Protein AF-A0A961AN88-F1 (afdb_monomer)

Secondary structure (DSSP, 8-state):
-HHHHHHHHHHHHHHHHHHHHHHHHHHHHHHHHHHHHHHHHHHHHHHHHHHHHHHTT----HHHHHHHHHHTTTHHHHS-HHHHHHHHHHHHHHHHHHHHHHHHHHHTT---S-HHHHHHHHHHHHHHHHHHHHHHHHHHTTT--TTSTHHHHHHHHHHHHHHHHHHTT--HHHHHHHHHHHHHHTT--TT-----

Radius of gyration: 27.36 Å; Cα contacts (8 Å, |Δi|>4): 88; chains: 1; bounding box: 52×38×99 Å

Structure (mmCIF, N/CA/C/O backbone):
data_AF-A0A961AN88-F1
#
_entry.id   AF-A0A961AN88-F1
#
loop_
_atom_site.group_PDB
_atom_site.id
_atom_site.type_symbol
_atom_site.label_atom_id
_atom_site.label_alt_id
_atom_site.label_comp_id
_atom_site.label_asym_id
_atom_site.label_entity_id
_atom_site.label_seq_id
_atom_site.pdbx_PDB_ins_code
_atom_site.Cartn_x
_atom_site.Cartn_y
_atom_site.Cartn_z
_atom_site.occupancy
_atom_site.B_iso_or_equiv
_atom_site.auth_seq_id
_atom_site.auth_comp_id
_atom_site.auth_asym_id
_atom_site.auth_atom_id
_atom_site.pdbx_PDB_model_num
ATOM 1 N N . MET A 1 1 ? -21.037 8.719 61.511 1.00 63.59 1 MET A N 1
ATOM 2 C CA . MET A 1 1 ? -21.132 9.507 60.253 1.00 63.59 1 MET A CA 1
ATOM 3 C C . MET A 1 1 ? -20.032 9.146 59.256 1.00 63.59 1 MET A C 1
ATOM 5 O O . MET A 1 1 ? -20.335 9.077 58.074 1.00 63.59 1 MET A O 1
ATOM 9 N N . ILE A 1 2 ? -18.800 8.868 59.701 1.00 78.12 2 ILE A N 1
ATOM 10 C CA . ILE A 1 2 ? -17.670 8.496 58.825 1.00 78.12 2 ILE A CA 1
ATOM 11 C C . ILE A 1 2 ? -17.919 7.169 58.077 1.00 78.12 2 ILE A C 1
ATOM 13 O O . ILE A 1 2 ? -17.645 7.085 56.883 1.00 78.12 2 ILE A O 1
ATOM 17 N N . ASP A 1 3 ? -18.552 6.183 58.718 1.00 84.56 3 ASP A N 1
ATOM 18 C CA . ASP A 1 3 ? -18.808 4.863 58.109 1.00 84.56 3 ASP A CA 1
ATOM 19 C C . ASP A 1 3 ? -19.726 4.918 56.879 1.00 84.56 3 ASP A C 1
ATOM 21 O O . ASP A 1 3 ? -19.602 4.119 55.954 1.00 84.56 3 ASP A O 1
ATOM 25 N N . LEU A 1 4 ? -20.632 5.899 56.836 1.00 83.25 4 LEU A N 1
ATOM 26 C CA . LEU A 1 4 ? -21.599 6.051 55.748 1.00 83.25 4 LEU A CA 1
ATOM 27 C C . LEU A 1 4 ? -20.939 6.623 54.481 1.00 83.25 4 LEU A C 1
ATOM 29 O O . LEU A 1 4 ? -21.275 6.225 53.369 1.00 83.25 4 LEU A O 1
ATOM 33 N N . LEU A 1 5 ? -19.945 7.500 54.655 1.00 82.44 5 LEU A N 1
ATOM 34 C CA . LEU A 1 5 ? -19.105 8.013 53.568 1.00 82.44 5 LEU A CA 1
ATOM 35 C C . LEU A 1 5 ? -18.170 6.922 53.028 1.00 82.44 5 LEU A C 1
ATOM 37 O O . LEU A 1 5 ? -17.965 6.824 51.820 1.00 82.44 5 LEU A O 1
ATOM 41 N N . GLN A 1 6 ? -17.646 6.068 53.910 1.00 87.00 6 GLN A N 1
ATOM 42 C CA . GLN A 1 6 ? -16.778 4.959 53.523 1.00 87.00 6 GLN A CA 1
ATOM 43 C C . GLN A 1 6 ? -17.540 3.865 52.758 1.00 87.00 6 GLN A C 1
ATOM 45 O O . GLN A 1 6 ? -17.030 3.344 51.769 1.00 87.00 6 GLN A O 1
ATOM 50 N N . ALA A 1 7 ? -18.784 3.572 53.147 1.00 87.94 7 ALA A N 1
ATOM 51 C CA . ALA A 1 7 ? -19.642 2.621 52.439 1.00 87.94 7 ALA A CA 1
ATOM 52 C C . ALA A 1 7 ? -20.061 3.102 51.034 1.00 87.94 7 ALA A C 1
ATOM 54 O O . ALA A 1 7 ? -20.279 2.278 50.147 1.00 87.94 7 ALA A O 1
ATOM 55 N N . LEU A 1 8 ? -20.140 4.420 50.801 1.00 92.38 8 LEU A N 1
ATOM 56 C CA . LEU A 1 8 ? -20.441 5.004 49.483 1.00 92.38 8 LEU A CA 1
ATOM 57 C C . LEU A 1 8 ? -19.216 5.034 48.547 1.00 92.38 8 LEU A C 1
ATOM 59 O O . LEU A 1 8 ? -19.357 5.099 47.325 1.00 92.38 8 LEU A O 1
ATOM 63 N N . LEU A 1 9 ? -18.006 4.953 49.101 1.00 93.88 9 LEU A N 1
ATOM 64 C CA . LEU A 1 9 ? -16.766 4.999 48.330 1.00 93.88 9 LEU A CA 1
ATOM 65 C C . LEU A 1 9 ? -16.649 3.807 47.367 1.00 93.88 9 LEU A C 1
ATOM 67 O O . LEU A 1 9 ? -16.290 3.974 46.204 1.00 93.88 9 LEU A O 1
ATOM 71 N N . THR A 1 10 ? -16.980 2.603 47.830 1.00 93.00 10 THR A N 1
ATOM 72 C CA . THR A 1 10 ? -16.884 1.373 47.033 1.00 93.00 10 THR A CA 1
ATOM 73 C C . THR A 1 10 ? -17.789 1.381 45.792 1.00 93.00 10 THR A C 1
ATOM 75 O O . THR A 1 10 ? -17.269 1.144 44.699 1.00 93.00 10 THR A O 1
ATOM 78 N N . PRO A 1 11 ? -19.103 1.682 45.884 1.00 94.19 11 PRO A N 1
ATOM 79 C CA . PRO A 1 11 ? -19.952 1.771 44.700 1.00 94.19 11 PRO A CA 1
ATOM 80 C C . PRO A 1 11 ? -19.552 2.933 43.784 1.00 94.19 11 PRO A C 1
ATOM 82 O O . PRO A 1 11 ? -19.618 2.781 42.566 1.00 94.19 11 PRO A O 1
ATOM 85 N N . LEU A 1 12 ? -19.068 4.057 44.329 1.00 96.00 12 LEU A N 1
ATOM 86 C CA . LEU A 1 12 ? -18.554 5.160 43.513 1.00 96.00 12 LEU A CA 1
ATOM 87 C C . LEU A 1 12 ? -17.344 4.722 42.676 1.00 96.00 12 LEU A C 1
ATOM 89 O O . LEU A 1 12 ? -17.319 4.944 41.465 1.00 96.00 12 LEU A O 1
ATOM 93 N N . ILE A 1 13 ? -16.367 4.058 43.300 1.00 96.00 13 ILE A N 1
ATOM 94 C CA . ILE A 1 13 ? -15.202 3.513 42.596 1.00 96.00 13 ILE A CA 1
ATOM 95 C C . ILE A 1 13 ? -15.652 2.487 41.551 1.00 96.00 13 ILE A C 1
ATOM 97 O O . ILE A 1 13 ? -15.160 2.538 40.430 1.00 96.00 13 ILE A O 1
ATOM 101 N N . ALA A 1 14 ? -16.609 1.608 41.865 1.00 96.00 14 ALA A N 1
ATOM 102 C CA . ALA A 1 14 ? -17.126 0.616 40.917 1.00 96.00 14 ALA A CA 1
ATOM 103 C C . ALA A 1 14 ? -17.769 1.253 39.670 1.00 96.00 14 ALA A C 1
ATOM 105 O O . ALA A 1 14 ? -17.563 0.786 38.547 1.00 96.00 14 ALA A O 1
ATOM 106 N N . VAL A 1 15 ? -18.517 2.347 39.839 1.00 97.50 15 VAL A N 1
ATOM 107 C CA . VAL A 1 15 ? -19.082 3.103 38.711 1.00 97.50 15 VAL A CA 1
ATOM 108 C C . VAL A 1 15 ? -17.967 3.749 37.887 1.00 97.50 15 VAL A C 1
ATOM 110 O O . VAL A 1 15 ? -17.954 3.621 36.662 1.00 97.50 15 VAL A O 1
ATOM 113 N N . LEU A 1 16 ? -16.996 4.393 38.542 1.00 97.12 16 LEU A N 1
ATOM 114 C CA . LEU A 1 16 ? -15.871 5.041 37.862 1.00 97.12 16 LEU A CA 1
ATOM 115 C C . LEU A 1 16 ? -15.009 4.043 37.081 1.00 97.12 16 LEU A C 1
ATOM 117 O O . LEU A 1 16 ? -14.679 4.296 35.923 1.00 97.12 16 LEU A O 1
ATOM 121 N N . THR A 1 17 ? -14.677 2.892 37.666 1.00 97.19 17 THR A N 1
ATOM 122 C CA . THR A 1 17 ? -13.886 1.855 36.987 1.00 97.19 17 THR A CA 1
ATOM 123 C C . THR A 1 17 ? -14.631 1.277 35.790 1.00 97.19 17 THR A C 1
ATOM 125 O O . THR A 1 17 ? -14.023 1.090 34.737 1.00 97.19 17 THR A O 1
ATOM 128 N N . THR A 1 18 ? -15.947 1.076 35.899 1.00 97.12 18 THR A N 1
ATOM 129 C CA . THR A 1 18 ? -16.789 0.624 34.779 1.00 97.12 18 THR A CA 1
ATOM 130 C C . THR A 1 18 ? -16.787 1.639 33.631 1.00 97.12 18 THR A C 1
ATOM 132 O O . THR A 1 18 ? -16.633 1.260 32.467 1.00 97.12 18 THR A O 1
ATOM 135 N N . LEU A 1 19 ? -16.892 2.937 33.939 1.00 96.62 19 LEU A N 1
ATOM 136 C CA . LEU A 1 19 ? -16.832 4.004 32.934 1.00 96.62 19 LEU A CA 1
ATOM 137 C C . LEU A 1 19 ? -15.467 4.068 32.239 1.00 96.62 19 LEU A C 1
ATOM 139 O O . LEU A 1 19 ? -15.409 4.150 31.011 1.00 96.62 19 LEU A O 1
ATOM 143 N N . ILE A 1 20 ? -14.372 3.988 32.998 1.00 95.81 20 ILE A N 1
ATOM 144 C CA . ILE A 1 20 ? -13.011 3.992 32.443 1.00 95.81 20 ILE A CA 1
ATOM 145 C C . ILE A 1 20 ? -12.791 2.763 31.555 1.00 95.81 20 ILE A C 1
ATOM 147 O O . ILE A 1 20 ? -12.271 2.895 30.448 1.00 95.81 20 ILE A O 1
ATOM 151 N N . ALA A 1 21 ? -13.224 1.578 31.992 1.00 95.12 21 ALA A N 1
ATOM 152 C CA . ALA A 1 21 ? -13.111 0.355 31.200 1.00 95.12 21 ALA A CA 1
ATOM 153 C C . ALA A 1 21 ? -13.860 0.472 29.862 1.00 95.12 21 ALA A C 1
ATOM 155 O O . ALA A 1 21 ? -13.328 0.091 28.817 1.00 95.12 21 ALA A O 1
ATOM 156 N N . TYR A 1 22 ? -15.058 1.066 29.868 1.00 96.19 22 TYR A N 1
ATOM 157 C CA . TYR A 1 22 ? -15.816 1.332 28.645 1.00 96.19 22 TYR A CA 1
ATOM 158 C C . TYR A 1 22 ? -15.090 2.309 27.705 1.00 96.19 22 TYR A C 1
ATOM 160 O O . TYR A 1 22 ? -15.009 2.068 26.497 1.00 96.19 22 TYR A O 1
ATOM 168 N N . GLN A 1 23 ? -14.507 3.382 28.247 1.00 92.00 23 GLN A N 1
ATOM 169 C CA . GLN A 1 23 ? -13.710 4.328 27.459 1.00 92.00 23 GLN A CA 1
ATOM 170 C C . GLN A 1 23 ? -12.468 3.662 26.850 1.00 92.00 23 GLN A C 1
ATOM 172 O O . GLN A 1 23 ? -12.208 3.835 25.660 1.00 92.00 23 GLN A O 1
ATOM 177 N N . GLN A 1 24 ? -11.744 2.845 27.623 1.00 93.38 24 GLN A N 1
ATOM 178 C CA . GLN A 1 24 ? -10.581 2.100 27.131 1.00 93.38 24 GLN A CA 1
ATOM 179 C C . GLN A 1 24 ? -10.956 1.106 26.028 1.00 93.38 24 GLN A C 1
ATOM 181 O O . GLN A 1 24 ? -10.225 0.974 25.048 1.00 93.38 24 GLN A O 1
ATOM 186 N N . TYR A 1 25 ? -12.097 0.422 26.158 1.00 93.00 25 TYR A N 1
ATOM 187 C CA . TYR A 1 25 ? -12.589 -0.484 25.122 1.00 93.00 25 TYR A CA 1
ATOM 188 C C . TYR A 1 25 ? -12.836 0.248 23.799 1.00 93.00 25 TYR A C 1
ATOM 190 O O . TYR A 1 25 ? -12.395 -0.214 22.744 1.00 93.00 25 TYR A O 1
ATOM 198 N N . ARG A 1 26 ? -13.499 1.409 23.853 1.00 88.69 26 ARG A N 1
ATOM 199 C CA . ARG A 1 26 ? -13.751 2.230 22.665 1.00 88.69 26 ARG A CA 1
ATOM 200 C C . ARG 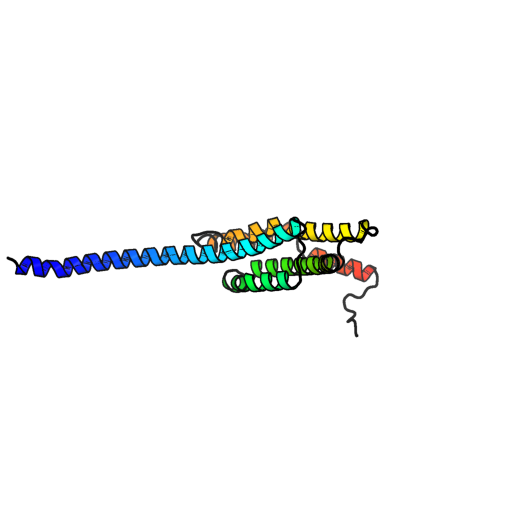A 1 26 ? -12.446 2.729 22.041 1.00 88.69 26 ARG A C 1
ATOM 202 O O . ARG A 1 26 ? -12.261 2.563 20.842 1.00 88.69 26 ARG A O 1
ATOM 209 N N . LEU A 1 27 ? -11.519 3.238 22.852 1.00 87.38 27 LEU A N 1
ATOM 210 C CA . LEU A 1 27 ? -10.234 3.747 22.369 1.00 87.38 27 LEU A CA 1
ATOM 211 C C . LEU A 1 27 ? -9.414 2.665 21.653 1.00 87.38 27 LEU A C 1
ATOM 213 O O . LEU A 1 27 ? -8.951 2.884 20.539 1.00 87.38 27 LEU A O 1
ATOM 217 N N . ARG A 1 28 ? -9.305 1.466 22.240 1.00 87.81 28 ARG A N 1
ATOM 218 C CA . ARG A 1 28 ? -8.577 0.340 21.625 1.00 87.81 28 ARG A CA 1
ATOM 219 C C . ARG A 1 28 ? -9.195 -0.114 20.305 1.00 87.81 28 ARG A C 1
ATOM 221 O O . ARG A 1 28 ? -8.493 -0.616 19.427 1.00 87.81 28 ARG A O 1
ATOM 228 N N . ARG A 1 29 ? -10.517 0.012 20.164 1.00 86.19 29 ARG A N 1
ATOM 229 C CA . ARG A 1 29 ? -11.210 -0.318 18.916 1.00 86.19 29 ARG A CA 1
ATOM 230 C C . ARG A 1 29 ? -10.829 0.658 17.805 1.00 86.19 29 ARG A C 1
ATOM 232 O O . ARG A 1 29 ? -10.541 0.203 16.699 1.00 86.19 29 ARG A O 1
ATOM 239 N N . ASP A 1 30 ? -10.810 1.948 18.114 1.00 83.44 30 ASP A N 1
ATOM 240 C CA . ASP A 1 30 ? -10.470 3.005 17.159 1.00 83.44 30 ASP A CA 1
ATOM 241 C C . ASP A 1 30 ? -8.974 2.946 16.794 1.00 83.44 30 ASP A C 1
ATOM 243 O O . ASP A 1 30 ? -8.610 2.978 15.619 1.00 83.44 30 ASP A O 1
ATOM 247 N N . GLU A 1 31 ? -8.107 2.713 17.783 1.00 88.19 31 GLU A N 1
ATOM 248 C CA . GLU A 1 31 ? -6.663 2.523 17.596 1.00 88.19 31 GLU A CA 1
ATOM 249 C C . GLU A 1 31 ? -6.351 1.338 16.670 1.00 88.19 31 GLU A C 1
ATOM 251 O O . GLU A 1 31 ? -5.532 1.446 15.759 1.00 88.19 31 GLU A O 1
ATOM 256 N N . LYS A 1 32 ? -7.059 0.212 16.826 1.00 87.19 32 LYS A N 1
ATOM 257 C CA . LYS A 1 32 ? -6.889 -0.951 15.945 1.00 87.19 32 LYS A CA 1
ATOM 258 C C . LYS A 1 32 ? -7.214 -0.628 14.483 1.00 87.19 32 LYS A C 1
ATOM 260 O O . LYS A 1 32 ? -6.558 -1.164 13.588 1.00 87.19 32 LYS A O 1
ATOM 265 N N . ALA A 1 33 ? -8.232 0.195 14.233 1.00 85.06 33 ALA A N 1
ATOM 266 C CA . ALA A 1 33 ? -8.593 0.603 12.878 1.00 85.06 33 ALA A CA 1
ATOM 267 C C . ALA A 1 33 ? -7.501 1.491 12.263 1.00 85.06 33 ALA A C 1
ATOM 269 O O . ALA A 1 33 ? -7.071 1.236 11.137 1.00 85.06 33 ALA A O 1
ATOM 270 N N . LEU A 1 34 ? -6.988 2.449 13.039 1.00 87.62 34 LEU A N 1
ATOM 271 C CA . LEU A 1 34 ? -5.911 3.344 12.623 1.00 87.62 34 LEU A CA 1
ATOM 272 C C . LEU A 1 34 ? -4.609 2.585 12.323 1.00 87.62 34 LEU A C 1
ATOM 274 O O . LEU A 1 34 ? -4.032 2.770 11.257 1.00 87.62 34 LEU A O 1
ATOM 278 N N . ILE A 1 35 ? -4.217 1.631 13.174 1.00 90.25 35 ILE A N 1
ATOM 279 C CA . ILE A 1 35 ? -3.033 0.785 12.939 1.00 90.25 35 ILE A CA 1
ATOM 280 C C . ILE A 1 35 ? -3.160 -0.002 11.626 1.00 90.25 35 ILE A C 1
ATOM 282 O O . ILE A 1 35 ? -2.198 -0.127 10.868 1.00 90.25 35 ILE A O 1
ATOM 286 N N . MET A 1 36 ? -4.340 -0.555 11.333 1.00 88.75 36 MET A N 1
ATOM 287 C CA . MET A 1 36 ? -4.561 -1.279 10.076 1.00 88.75 36 MET A CA 1
ATOM 288 C C . MET A 1 36 ? -4.509 -0.350 8.862 1.00 88.75 36 MET A C 1
ATOM 290 O O . MET A 1 36 ? -3.986 -0.745 7.819 1.00 88.75 36 MET A O 1
ATOM 294 N N . TYR A 1 37 ? -5.035 0.868 8.993 1.00 90.25 37 TYR A N 1
ATOM 295 C CA . TYR A 1 37 ? -4.943 1.893 7.960 1.00 90.25 37 TYR A CA 1
ATOM 296 C C . TYR A 1 37 ? -3.485 2.283 7.689 1.00 90.25 37 TYR A C 1
ATOM 298 O O . TYR A 1 37 ? -3.059 2.218 6.538 1.00 90.25 37 TYR A O 1
ATOM 306 N N . ASP A 1 38 ? -2.699 2.570 8.726 1.00 91.62 38 ASP A N 1
ATOM 307 C CA . ASP A 1 38 ? -1.286 2.944 8.590 1.00 91.62 38 ASP A CA 1
ATOM 308 C C . ASP A 1 38 ? -0.470 1.847 7.902 1.00 91.62 38 ASP A C 1
ATOM 310 O O . ASP A 1 38 ? 0.326 2.119 7.001 1.00 91.62 38 ASP A O 1
ATOM 314 N N . ARG A 1 39 ? -0.711 0.580 8.261 1.00 92.69 39 ARG A N 1
ATOM 315 C CA . ARG A 1 39 ? -0.059 -0.563 7.606 1.00 92.69 39 ARG A CA 1
ATOM 316 C C . ARG A 1 39 ? -0.413 -0.663 6.122 1.00 92.69 39 ARG A C 1
ATOM 318 O O . ARG A 1 39 ? 0.470 -0.901 5.303 1.00 92.69 39 ARG A O 1
ATOM 325 N N . ARG A 1 40 ? -1.679 -0.448 5.752 1.00 93.06 40 ARG A N 1
ATOM 326 C CA . ARG A 1 40 ? -2.111 -0.447 4.342 1.00 93.06 40 ARG A CA 1
ATOM 327 C C . ARG A 1 40 ? -1.542 0.737 3.567 1.00 93.06 40 ARG A C 1
ATOM 329 O O . ARG A 1 40 ? -1.108 0.568 2.431 1.00 93.06 40 ARG A O 1
ATOM 336 N N . LEU A 1 41 ? -1.513 1.914 4.186 1.00 93.00 41 LEU A N 1
ATOM 337 C CA . LEU A 1 41 ? -0.947 3.120 3.594 1.00 93.00 41 LEU A CA 1
ATOM 338 C C . LEU A 1 41 ? 0.560 2.966 3.354 1.00 93.00 41 LEU A C 1
ATOM 340 O O . LEU A 1 41 ? 1.061 3.389 2.316 1.00 93.00 41 LEU A O 1
ATOM 344 N N . LYS A 1 42 ? 1.278 2.301 4.266 1.00 94.75 42 LYS A N 1
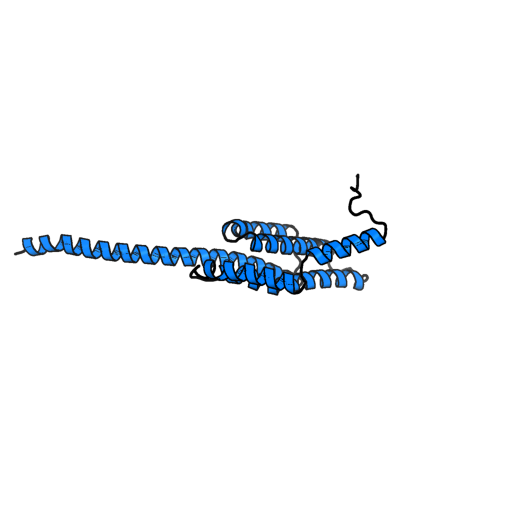ATOM 345 C CA . LYS A 1 42 ? 2.701 1.981 4.097 1.00 94.75 42 LYS A CA 1
ATOM 346 C C . LYS A 1 42 ? 2.955 1.151 2.836 1.00 94.75 42 LYS A C 1
ATOM 348 O O . LYS A 1 42 ? 3.839 1.508 2.062 1.00 94.75 42 LYS A O 1
ATOM 353 N N . VAL A 1 43 ? 2.165 0.099 2.609 1.00 94.62 43 VAL A N 1
ATOM 354 C CA . VAL A 1 43 ? 2.267 -0.736 1.398 1.00 94.62 43 VAL A CA 1
ATOM 355 C C . VAL A 1 43 ? 1.965 0.082 0.143 1.00 94.62 43 VAL A C 1
ATOM 357 O O . VAL A 1 43 ? 2.733 0.046 -0.812 1.00 94.62 43 VAL A O 1
ATOM 360 N N . TYR A 1 44 ? 0.890 0.876 0.156 1.00 94.38 44 TYR A N 1
ATOM 361 C CA . TYR A 1 44 ? 0.558 1.766 -0.960 1.00 94.38 44 TYR A CA 1
ATOM 362 C C . TYR A 1 44 ? 1.717 2.715 -1.302 1.00 94.38 44 TYR A C 1
ATOM 364 O O . TYR A 1 44 ? 2.136 2.803 -2.455 1.00 94.38 44 TYR A O 1
ATOM 372 N N . ASN A 1 45 ? 2.296 3.366 -0.291 1.00 94.56 45 ASN A N 1
ATOM 373 C CA . ASN A 1 45 ? 3.423 4.275 -0.476 1.00 94.56 45 ASN A CA 1
ATOM 374 C C . ASN A 1 45 ? 4.655 3.559 -1.041 1.00 94.56 45 ASN A C 1
ATOM 376 O O . ASN A 1 45 ? 5.361 4.135 -1.863 1.00 94.56 45 ASN A O 1
ATOM 380 N N . GLN A 1 46 ? 4.918 2.312 -0.640 1.00 94.81 46 GLN A N 1
ATOM 381 C CA . GLN A 1 46 ? 6.016 1.519 -1.199 1.00 94.81 46 GLN A CA 1
ATOM 382 C C . GLN A 1 46 ? 5.801 1.212 -2.683 1.00 94.81 46 GLN A C 1
ATOM 384 O O . GLN A 1 46 ? 6.739 1.364 -3.468 1.00 94.81 46 GLN A O 1
ATOM 389 N N . VAL A 1 47 ? 4.582 0.845 -3.087 1.00 94.50 47 VAL A N 1
ATOM 390 C CA . VAL A 1 47 ? 4.246 0.610 -4.502 1.00 94.50 47 VAL A CA 1
ATOM 391 C C . VAL A 1 47 ? 4.450 1.890 -5.313 1.00 94.50 47 VAL A C 1
ATOM 393 O O . VAL A 1 47 ? 5.214 1.903 -6.276 1.00 94.50 47 VAL A O 1
ATOM 396 N N . VAL A 1 48 ? 3.860 2.999 -4.864 1.00 93.12 48 VAL A N 1
ATOM 397 C CA . VAL A 1 48 ? 3.969 4.305 -5.532 1.00 93.12 48 VAL A CA 1
ATOM 398 C C . VAL A 1 48 ? 5.416 4.816 -5.565 1.00 93.12 48 VAL A C 1
ATOM 400 O O . VAL A 1 48 ? 5.837 5.429 -6.545 1.00 93.12 48 VAL A O 1
ATOM 403 N N . SER A 1 49 ? 6.220 4.527 -4.537 1.00 93.94 49 SER A N 1
ATOM 404 C CA . SER A 1 49 ? 7.624 4.949 -4.499 1.00 93.94 49 SER A CA 1
ATOM 405 C C . SER A 1 49 ? 8.455 4.349 -5.632 1.00 93.94 49 SER A C 1
ATOM 407 O O . SER A 1 49 ? 9.301 5.046 -6.189 1.00 93.94 49 SER A O 1
ATOM 409 N N . VAL A 1 50 ? 8.198 3.095 -6.018 1.00 92.81 50 VAL A N 1
ATOM 410 C CA . VAL A 1 50 ? 8.903 2.459 -7.138 1.00 92.81 50 VAL A CA 1
ATOM 411 C C . VAL A 1 50 ? 8.480 3.060 -8.467 1.00 92.81 50 VAL A C 1
ATOM 413 O O . VAL A 1 50 ? 9.353 3.380 -9.270 1.00 92.81 50 VAL A O 1
ATOM 416 N N . LEU A 1 51 ? 7.185 3.326 -8.660 1.00 91.00 51 LEU A N 1
ATOM 417 C CA . LEU A 1 51 ? 6.704 4.045 -9.843 1.00 91.00 51 LEU A CA 1
ATOM 418 C C . LEU A 1 51 ? 7.416 5.395 -9.999 1.00 91.00 51 LEU A C 1
ATOM 420 O O . LEU A 1 51 ? 7.887 5.732 -11.083 1.00 91.00 51 LEU A O 1
ATOM 424 N N . HIS A 1 52 ? 7.559 6.156 -8.910 1.00 90.81 52 HIS A N 1
ATOM 425 C CA . HIS A 1 52 ? 8.285 7.425 -8.951 1.00 90.81 52 HIS A CA 1
ATOM 426 C C . HIS A 1 52 ? 9.771 7.262 -9.282 1.00 90.81 52 HIS A C 1
ATOM 428 O O . HIS A 1 52 ? 10.304 8.083 -10.025 1.00 90.81 52 HIS A O 1
ATOM 434 N N . LYS A 1 53 ? 10.441 6.223 -8.764 1.00 90.44 53 LYS A N 1
ATOM 435 C CA . LYS A 1 53 ? 11.853 5.950 -9.084 1.00 90.44 53 LYS A CA 1
ATOM 436 C C . LYS A 1 53 ? 12.048 5.630 -10.565 1.00 90.44 53 LYS A C 1
ATOM 438 O O . LYS A 1 53 ? 12.943 6.203 -11.182 1.00 90.44 53 LYS A O 1
ATOM 443 N N . VAL A 1 54 ? 11.196 4.773 -11.133 1.00 89.06 54 VAL A N 1
ATOM 444 C CA . VAL A 1 54 ? 11.241 4.426 -12.564 1.00 89.06 54 VAL A CA 1
ATOM 445 C C . VAL A 1 54 ? 10.945 5.651 -13.422 1.00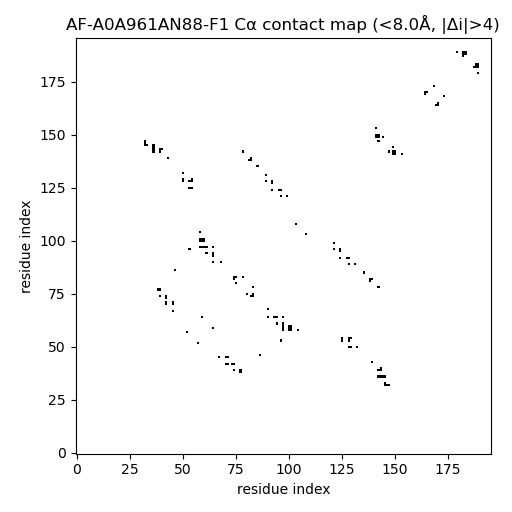 89.06 54 VAL A C 1
ATOM 447 O O . VAL A 1 54 ? 11.712 5.967 -14.326 1.00 89.06 54 VAL A O 1
ATOM 450 N N . ARG A 1 55 ? 9.906 6.423 -13.082 1.00 86.62 55 ARG A N 1
ATOM 451 C CA . ARG A 1 55 ? 9.556 7.655 -13.804 1.00 86.62 55 ARG A CA 1
ATOM 452 C C . ARG A 1 55 ? 10.666 8.705 -13.766 1.00 86.62 55 ARG A C 1
ATOM 454 O O . ARG A 1 55 ? 10.897 9.405 -14.744 1.00 86.62 55 ARG A O 1
ATOM 461 N N . ALA A 1 56 ? 11.377 8.805 -12.646 1.00 87.62 56 ALA A N 1
ATOM 462 C CA . ALA A 1 56 ? 12.549 9.664 -12.514 1.00 87.62 56 ALA A CA 1
ATOM 463 C C . ALA A 1 56 ? 13.800 9.096 -13.215 1.00 87.62 56 ALA A C 1
ATOM 465 O O . ALA A 1 56 ? 14.877 9.674 -13.078 1.00 87.62 56 ALA A O 1
ATOM 466 N N . SER A 1 57 ? 13.674 7.973 -13.935 1.00 84.06 57 SER A N 1
ATOM 467 C CA . SER A 1 57 ? 14.767 7.254 -14.596 1.00 84.06 57 SER A CA 1
ATOM 468 C C . SER A 1 57 ? 15.927 6.942 -13.647 1.00 84.06 57 SER A C 1
ATOM 470 O O . SER A 1 57 ? 17.096 6.982 -14.030 1.00 84.06 57 SER A O 1
ATOM 472 N N . GLN A 1 58 ? 15.620 6.663 -12.375 1.00 84.06 58 GLN A N 1
ATOM 473 C CA . GLN A 1 58 ? 16.650 6.356 -11.392 1.00 84.06 58 GLN A CA 1
ATOM 474 C C . GLN A 1 58 ? 17.210 4.949 -11.633 1.00 84.06 58 GLN A C 1
ATOM 476 O O . GLN A 1 58 ? 16.436 4.001 -11.814 1.00 84.06 58 GLN A O 1
ATOM 481 N N . PRO A 1 59 ? 18.544 4.783 -11.598 1.00 80.81 59 PRO A N 1
ATOM 482 C CA . PRO A 1 59 ? 19.150 3.469 -11.727 1.00 80.81 59 PRO A CA 1
ATOM 483 C C . PRO A 1 59 ? 18.768 2.620 -10.514 1.00 80.81 59 PRO A C 1
ATOM 485 O O . PRO A 1 59 ? 19.030 3.002 -9.372 1.00 80.81 59 PRO A O 1
ATOM 488 N N . MET A 1 60 ? 18.182 1.453 -10.766 1.00 86.88 60 MET A N 1
ATOM 489 C CA . MET A 1 60 ? 17.887 0.449 -9.746 1.00 86.88 60 MET A CA 1
ATOM 490 C C . MET A 1 60 ? 18.663 -0.822 -10.055 1.00 86.88 60 MET A C 1
ATOM 492 O O . MET A 1 60 ? 18.862 -1.172 -11.215 1.00 86.88 60 MET A O 1
ATOM 496 N N . CYS A 1 61 ? 19.136 -1.499 -9.015 1.00 89.38 61 CYS A N 1
ATOM 497 C CA . CYS A 1 61 ? 19.775 -2.802 -9.153 1.00 89.38 61 CYS A CA 1
ATOM 498 C C . CYS A 1 61 ? 18.832 -3.928 -8.724 1.00 89.38 61 CYS A C 1
ATOM 500 O O . CYS A 1 61 ? 17.792 -3.692 -8.108 1.00 89.38 61 CYS A O 1
ATOM 502 N N . MET A 1 62 ? 19.224 -5.171 -9.010 1.00 90.44 62 MET A N 1
ATOM 503 C CA . MET A 1 62 ? 18.446 -6.352 -8.626 1.00 90.44 62 MET A CA 1
ATOM 504 C C . MET A 1 62 ? 18.166 -6.405 -7.117 1.00 90.44 62 MET A C 1
ATOM 506 O O . MET A 1 62 ? 17.077 -6.798 -6.702 1.00 90.44 62 MET A O 1
ATOM 510 N N . GLN A 1 63 ? 19.114 -5.945 -6.294 1.00 91.31 63 GLN A N 1
ATOM 511 C CA . GLN A 1 63 ? 18.927 -5.877 -4.846 1.00 91.31 63 GLN A CA 1
ATOM 512 C C . GLN A 1 63 ? 17.785 -4.927 -4.459 1.00 91.31 63 GLN A C 1
ATOM 514 O O . GLN A 1 63 ? 16.972 -5.285 -3.615 1.00 91.31 63 GLN A O 1
ATOM 519 N N . ASP A 1 64 ? 17.656 -3.771 -5.122 1.00 91.44 64 ASP A N 1
ATOM 520 C CA . ASP A 1 64 ? 16.574 -2.816 -4.847 1.00 91.44 64 ASP A CA 1
ATOM 521 C C . ASP A 1 64 ? 15.194 -3.425 -5.155 1.00 91.44 64 ASP A C 1
ATOM 523 O O . ASP A 1 64 ? 14.232 -3.206 -4.416 1.00 91.44 64 ASP A O 1
ATOM 527 N N . ALA A 1 65 ? 15.094 -4.218 -6.229 1.00 92.31 65 ALA A N 1
ATOM 528 C CA . ALA A 1 65 ? 13.863 -4.915 -6.600 1.00 92.31 65 ALA A CA 1
ATOM 529 C C . ALA A 1 65 ? 13.501 -6.031 -5.601 1.00 92.31 65 ALA A C 1
ATOM 531 O O . ALA A 1 65 ? 12.328 -6.201 -5.249 1.00 92.31 65 ALA A O 1
ATOM 532 N N . LEU A 1 66 ? 14.495 -6.773 -5.104 1.00 93.44 66 LEU A N 1
ATOM 533 C CA . LEU A 1 66 ? 14.299 -7.784 -4.060 1.00 93.44 66 LEU A CA 1
ATOM 534 C C . LEU A 1 66 ? 13.883 -7.149 -2.728 1.00 93.44 66 LEU A C 1
ATOM 536 O O . LEU A 1 66 ? 12.920 -7.604 -2.110 1.00 93.44 66 LEU A O 1
ATOM 540 N N . ASP A 1 67 ? 14.549 -6.068 -2.322 1.00 93.94 67 ASP A N 1
ATOM 541 C CA . ASP A 1 67 ? 14.238 -5.335 -1.094 1.00 93.94 67 ASP A CA 1
ATOM 542 C C . ASP A 1 67 ? 12.823 -4.745 -1.149 1.00 93.94 67 ASP A C 1
ATOM 544 O O . ASP A 1 67 ? 12.065 -4.827 -0.177 1.00 93.94 67 ASP A O 1
ATOM 548 N N . TRP A 1 68 ? 12.419 -4.212 -2.308 1.00 94.44 68 TRP A N 1
ATOM 549 C CA . TRP A 1 68 ? 11.051 -3.751 -2.529 1.00 94.44 68 TRP A CA 1
ATOM 550 C C . TRP A 1 68 ? 10.036 -4.887 -2.385 1.00 94.44 68 TRP A C 1
ATOM 552 O O . TRP A 1 68 ? 9.063 -4.746 -1.642 1.00 94.44 68 TRP A O 1
ATOM 562 N N . THR A 1 69 ? 10.294 -6.040 -3.001 1.00 92.88 69 THR A N 1
ATOM 563 C CA . THR A 1 69 ? 9.408 -7.212 -2.906 1.00 92.88 69 THR A CA 1
ATOM 564 C C . THR A 1 69 ? 9.292 -7.711 -1.466 1.00 92.88 69 THR A C 1
ATOM 566 O O . THR A 1 69 ? 8.191 -7.982 -0.986 1.00 92.88 69 THR A O 1
ATOM 569 N N . HIS A 1 70 ? 10.405 -7.750 -0.724 1.00 93.00 70 HIS A N 1
ATOM 570 C CA . HIS A 1 70 ? 10.383 -8.083 0.699 1.00 93.00 70 HIS A CA 1
ATOM 571 C C . HIS A 1 70 ? 9.521 -7.083 1.480 1.00 93.00 70 HIS A C 1
ATOM 573 O O . HIS A 1 70 ? 8.713 -7.479 2.329 1.00 93.00 70 HIS A O 1
ATOM 579 N N . SER A 1 71 ? 9.649 -5.790 1.183 1.00 91.69 71 SER A N 1
ATOM 580 C CA . SER A 1 71 ? 8.881 -4.742 1.854 1.00 91.69 71 SER A CA 1
ATOM 581 C C . SER A 1 71 ? 7.361 -4.889 1.662 1.00 91.69 71 SER A C 1
ATOM 583 O O . SER A 1 71 ? 6.598 -4.492 2.542 1.00 91.69 71 SER A O 1
ATOM 585 N N . LEU A 1 72 ? 6.942 -5.554 0.577 1.00 93.62 72 LEU A N 1
ATOM 586 C CA . LEU A 1 72 ? 5.550 -5.831 0.220 1.00 93.62 72 LEU A CA 1
ATOM 587 C C . LEU A 1 72 ? 5.021 -7.185 0.707 1.00 93.62 72 LEU A C 1
ATOM 589 O O . LEU A 1 72 ? 3.854 -7.490 0.482 1.00 93.62 72 LEU A O 1
ATOM 593 N N . THR A 1 73 ? 5.809 -7.985 1.424 1.00 91.12 73 THR A N 1
ATOM 594 C CA . THR A 1 73 ? 5.341 -9.275 1.981 1.00 91.12 73 THR A CA 1
ATOM 595 C C . THR A 1 73 ? 4.131 -9.127 2.909 1.00 91.12 73 THR A C 1
ATOM 597 O O . THR A 1 73 ? 3.279 -10.010 2.981 1.00 91.12 73 THR A O 1
ATOM 600 N N . GLU A 1 74 ? 3.993 -7.983 3.588 1.00 89.75 74 GLU A N 1
ATOM 601 C CA . GLU A 1 74 ? 2.803 -7.677 4.390 1.00 89.75 74 GLU A CA 1
ATOM 602 C C . GLU A 1 74 ? 1.534 -7.487 3.542 1.00 89.75 74 GLU A C 1
ATOM 604 O O . GLU A 1 74 ? 0.423 -7.646 4.060 1.00 89.75 74 GLU A O 1
ATOM 609 N N . ALA A 1 75 ? 1.667 -7.179 2.247 1.00 91.06 75 ALA A N 1
ATOM 610 C CA . ALA A 1 75 ? 0.536 -6.948 1.358 1.00 91.06 75 ALA A CA 1
ATOM 611 C C . ALA A 1 75 ? -0.354 -8.194 1.227 1.00 91.06 75 ALA A C 1
ATOM 613 O O . ALA A 1 75 ? -1.579 -8.077 1.202 1.00 91.06 75 ALA A O 1
ATOM 614 N N . ASP A 1 76 ? 0.250 -9.384 1.262 1.00 89.44 76 ASP A N 1
ATOM 615 C CA . ASP A 1 76 ? -0.451 -10.667 1.184 1.00 89.44 76 ASP A CA 1
ATOM 616 C C . ASP A 1 76 ? -1.451 -10.898 2.318 1.00 89.44 76 ASP A C 1
ATOM 618 O O . ASP A 1 76 ? -2.432 -11.621 2.148 1.00 89.44 76 ASP A O 1
ATOM 622 N N . PHE A 1 77 ? -1.208 -10.283 3.475 1.00 89.56 77 PHE A N 1
ATOM 623 C CA . PHE A 1 77 ? -2.074 -10.394 4.646 1.00 89.56 77 PHE A CA 1
ATOM 624 C C . PHE A 1 77 ? -3.073 -9.241 4.745 1.00 89.56 77 PHE A C 1
ATOM 626 O O . PHE A 1 77 ? -4.151 -9.395 5.324 1.00 89.56 77 PHE A O 1
ATOM 633 N N . LEU A 1 78 ? -2.702 -8.065 4.236 1.00 88.94 78 LEU A N 1
ATOM 634 C CA . LEU A 1 78 ? -3.481 -6.835 4.382 1.00 88.94 78 LEU A CA 1
ATOM 635 C C . LEU A 1 78 ? -4.526 -6.649 3.276 1.00 88.94 78 LEU A C 1
ATOM 637 O O . LEU A 1 78 ? -5.531 -5.965 3.514 1.00 88.94 78 LEU A O 1
ATOM 641 N N . PHE A 1 79 ? -4.302 -7.251 2.106 1.00 90.44 79 PHE A N 1
ATOM 642 C CA . PHE A 1 79 ? -5.100 -7.048 0.900 1.00 90.44 79 PHE A CA 1
ATOM 643 C C . PHE A 1 79 ? -5.611 -8.362 0.289 1.00 90.44 79 PHE A C 1
ATOM 645 O O . PHE A 1 79 ? -5.251 -9.459 0.706 1.00 90.44 79 PHE A O 1
ATOM 652 N N . GLY A 1 80 ? -6.525 -8.241 -0.679 1.00 88.50 80 GLY A N 1
ATOM 653 C CA . GLY A 1 80 ? -7.033 -9.371 -1.459 1.00 88.50 80 GLY A CA 1
ATOM 654 C C . GLY A 1 80 ? -6.147 -9.726 -2.658 1.00 88.50 80 GLY A C 1
ATOM 655 O O . GLY A 1 80 ? -5.173 -9.039 -2.955 1.00 88.50 80 GLY A O 1
ATOM 656 N N . THR A 1 81 ? -6.543 -10.770 -3.394 1.00 89.19 81 THR A N 1
ATOM 657 C CA . THR A 1 81 ? -5.830 -11.267 -4.588 1.00 89.19 81 THR A CA 1
ATOM 658 C C . THR A 1 81 ? -5.624 -10.199 -5.661 1.00 89.19 81 THR A C 1
ATOM 660 O O . THR A 1 81 ? -4.577 -10.183 -6.287 1.00 89.19 81 THR A O 1
ATOM 663 N N . GLU A 1 82 ? -6.563 -9.261 -5.800 1.00 89.19 82 GLU A N 1
ATOM 664 C CA . GLU A 1 82 ? -6.501 -8.157 -6.774 1.00 89.19 82 GLU A CA 1
ATOM 665 C C . GLU A 1 82 ? -5.245 -7.283 -6.592 1.00 89.19 82 GLU A C 1
ATOM 667 O O . GLU A 1 82 ? -4.614 -6.881 -7.562 1.00 89.19 82 GLU A O 1
ATOM 672 N N . VAL A 1 83 ? -4.849 -7.008 -5.343 1.00 90.88 83 VAL A N 1
ATOM 673 C CA . VAL A 1 83 ? -3.636 -6.221 -5.053 1.00 90.88 83 VAL A CA 1
ATOM 674 C C . VAL A 1 83 ? -2.381 -7.050 -5.310 1.00 90.88 83 VAL A C 1
ATOM 676 O O . VAL A 1 83 ? -1.384 -6.518 -5.783 1.00 90.88 83 VAL A O 1
ATOM 679 N N . ARG A 1 84 ? -2.423 -8.354 -5.017 1.00 90.44 84 ARG A N 1
ATOM 680 C CA . ARG A 1 84 ? -1.298 -9.262 -5.269 1.00 90.44 84 ARG A CA 1
ATOM 681 C C . ARG A 1 84 ? -1.006 -9.392 -6.762 1.00 90.44 84 ARG A C 1
ATOM 683 O O . ARG A 1 84 ? 0.157 -9.345 -7.143 1.00 90.44 84 ARG A O 1
ATOM 690 N N . GLU A 1 85 ? -2.046 -9.560 -7.574 1.00 90.69 85 GLU A N 1
ATOM 691 C CA . GLU A 1 85 ? -1.943 -9.633 -9.037 1.00 90.69 85 GLU A CA 1
ATOM 692 C C . GLU A 1 85 ? -1.280 -8.360 -9.579 1.00 90.69 85 GLU A C 1
ATOM 694 O O . GLU A 1 85 ? -0.234 -8.443 -10.217 1.00 90.69 85 GLU A O 1
ATOM 699 N N . LEU A 1 86 ? -1.774 -7.188 -9.167 1.00 91.56 86 LEU A N 1
ATOM 700 C CA . LEU A 1 86 ? -1.189 -5.898 -9.537 1.00 91.56 86 LEU A CA 1
ATOM 701 C C . LEU A 1 86 ? 0.279 -5.748 -9.092 1.00 91.56 86 LEU A C 1
ATOM 703 O O . LEU A 1 86 ? 1.115 -5.281 -9.857 1.00 91.56 86 LEU A O 1
ATOM 707 N N . ILE A 1 87 ? 0.622 -6.141 -7.859 1.00 93.19 87 ILE A N 1
ATOM 708 C CA . ILE A 1 87 ? 2.014 -6.099 -7.376 1.00 93.19 87 ILE A CA 1
ATOM 709 C C . ILE A 1 87 ? 2.910 -7.015 -8.219 1.00 93.19 87 ILE A C 1
ATOM 711 O O . ILE A 1 87 ? 4.042 -6.642 -8.520 1.00 93.19 87 ILE A O 1
ATOM 715 N N . SER A 1 88 ? 2.417 -8.193 -8.605 1.00 92.69 88 SER A N 1
ATOM 716 C CA . SER A 1 88 ? 3.159 -9.137 -9.444 1.00 92.69 88 SER A CA 1
ATOM 717 C C . SER A 1 88 ? 3.406 -8.588 -10.850 1.00 92.69 88 SER A C 1
ATOM 719 O O . SER A 1 88 ? 4.491 -8.795 -11.389 1.00 92.69 88 SER A O 1
ATOM 721 N N . GLU A 1 89 ? 2.431 -7.892 -11.434 1.00 92.88 89 GLU A N 1
ATOM 722 C CA . GLU A 1 89 ? 2.579 -7.220 -12.732 1.00 92.88 89 GLU A CA 1
ATOM 723 C C . GLU A 1 89 ? 3.638 -6.116 -12.658 1.00 92.88 89 GLU A C 1
ATOM 725 O O . GLU A 1 89 ? 4.597 -6.125 -13.428 1.00 92.88 89 GLU A O 1
ATOM 730 N N . ILE A 1 90 ? 3.539 -5.242 -11.649 1.00 92.81 90 ILE A N 1
ATOM 731 C CA . ILE A 1 90 ? 4.519 -4.173 -11.405 1.00 92.81 90 ILE A CA 1
ATOM 732 C C . ILE A 1 90 ? 5.920 -4.757 -11.186 1.00 92.81 90 ILE A C 1
ATOM 734 O O . ILE A 1 90 ? 6.907 -4.200 -11.664 1.00 92.81 90 ILE A O 1
ATOM 738 N N . TYR A 1 91 ? 6.028 -5.883 -10.475 1.00 93.88 91 TYR A N 1
ATOM 739 C CA . TYR A 1 91 ? 7.304 -6.562 -10.266 1.00 93.88 91 TYR A CA 1
ATOM 740 C C . TYR A 1 91 ? 7.913 -7.075 -11.577 1.00 93.88 91 TYR A C 1
ATOM 742 O O . TYR A 1 91 ? 9.120 -6.946 -11.775 1.00 93.88 91 TYR A O 1
ATOM 750 N N . GLY A 1 92 ? 7.092 -7.610 -12.486 1.00 92.62 92 GLY A N 1
ATOM 751 C CA . GLY A 1 92 ? 7.529 -8.029 -13.819 1.00 92.62 92 GLY A CA 1
ATOM 752 C C . GLY A 1 92 ? 8.153 -6.875 -14.605 1.00 92.62 92 GLY A C 1
ATOM 753 O O . GLY A 1 92 ? 9.306 -6.976 -15.027 1.00 92.62 92 GLY A O 1
ATOM 754 N N . SER A 1 93 ? 7.443 -5.747 -14.702 1.00 91.69 93 SER A N 1
ATOM 755 C CA . SER A 1 93 ? 7.951 -4.537 -15.366 1.00 91.69 93 SER A CA 1
ATOM 756 C C . SER A 1 93 ? 9.185 -3.962 -14.660 1.00 91.69 93 SER A C 1
ATOM 758 O O . SER A 1 93 ? 10.106 -3.460 -15.303 1.00 91.69 93 SER A O 1
ATOM 760 N N . LEU A 1 94 ? 9.262 -4.073 -13.329 1.00 92.88 94 LEU A N 1
ATOM 761 C CA . LEU A 1 94 ? 10.422 -3.627 -12.553 1.00 92.88 94 LEU A CA 1
ATOM 762 C C . LEU A 1 94 ? 11.673 -4.448 -12.867 1.00 92.88 94 LEU A C 1
ATOM 764 O O . LEU A 1 94 ? 12.757 -3.882 -13.005 1.00 92.88 94 LEU A O 1
ATOM 768 N N . LEU A 1 95 ? 11.541 -5.768 -12.982 1.00 93.00 95 LEU A N 1
ATOM 769 C CA . LEU A 1 95 ? 12.653 -6.635 -13.365 1.00 93.00 95 LEU A CA 1
ATOM 770 C C . LEU A 1 95 ? 13.146 -6.327 -14.779 1.00 93.00 95 LEU A C 1
ATOM 772 O O . LEU A 1 95 ? 14.354 -6.331 -15.017 1.00 93.00 95 LEU A O 1
ATOM 776 N N . GLU A 1 96 ? 12.233 -6.022 -15.699 1.00 91.12 96 GLU A N 1
ATOM 777 C CA . GLU A 1 96 ? 12.593 -5.589 -17.047 1.00 91.12 96 GLU A CA 1
ATOM 778 C C . GLU A 1 96 ? 13.359 -4.260 -17.029 1.00 91.12 96 GLU A C 1
ATOM 780 O O . GLU A 1 96 ? 14.443 -4.170 -17.610 1.00 91.12 96 GLU A O 1
ATOM 785 N N . TRP A 1 97 ? 12.884 -3.273 -16.263 1.00 89.88 97 TRP A N 1
ATOM 786 C CA . TRP A 1 97 ? 13.596 -2.010 -16.050 1.00 89.88 97 TRP A CA 1
ATOM 787 C C . TRP A 1 97 ? 15.008 -2.220 -15.488 1.00 89.88 97 TRP A C 1
ATOM 789 O O . TRP A 1 97 ? 15.982 -1.664 -16.003 1.00 89.88 97 TRP A O 1
ATOM 799 N N . VAL A 1 98 ? 15.147 -3.044 -14.446 1.00 91.00 98 VAL A N 1
ATOM 800 C CA . VAL A 1 98 ? 16.453 -3.359 -13.848 1.00 91.00 98 VAL A CA 1
ATOM 801 C C . VAL A 1 98 ? 17.361 -4.023 -14.878 1.00 91.00 98 VAL A C 1
ATOM 803 O O . VAL A 1 98 ? 18.503 -3.606 -15.034 1.00 91.00 98 VAL A O 1
ATOM 806 N N . ARG A 1 99 ? 16.860 -4.994 -15.646 1.00 89.25 99 ARG A N 1
ATOM 807 C CA . ARG A 1 99 ? 17.645 -5.674 -16.684 1.00 89.25 99 ARG A CA 1
ATOM 808 C C . ARG A 1 99 ? 18.139 -4.714 -17.770 1.00 89.25 99 ARG A C 1
ATOM 810 O O . ARG A 1 99 ? 19.256 -4.876 -18.258 1.00 89.25 99 ARG A O 1
ATOM 817 N N . LEU A 1 100 ? 17.325 -3.730 -18.150 1.00 86.44 100 LEU A N 1
ATOM 818 C CA . LEU A 1 100 ? 17.688 -2.722 -19.150 1.00 86.44 100 LEU A CA 1
ATOM 819 C C . LEU A 1 100 ? 18.684 -1.684 -18.616 1.00 86.44 100 LEU A C 1
ATOM 821 O O . LEU A 1 100 ? 19.489 -1.166 -19.390 1.00 86.44 100 LEU A O 1
ATOM 825 N N . THR A 1 101 ? 18.651 -1.387 -17.313 1.00 83.62 101 THR A N 1
ATOM 826 C CA . THR A 1 101 ? 19.451 -0.314 -16.691 1.00 83.62 101 THR A CA 1
ATOM 827 C C . THR A 1 101 ? 20.713 -0.801 -15.970 1.00 83.62 101 THR A C 1
ATOM 829 O O . THR A 1 101 ? 21.683 -0.049 -15.853 1.00 83.62 101 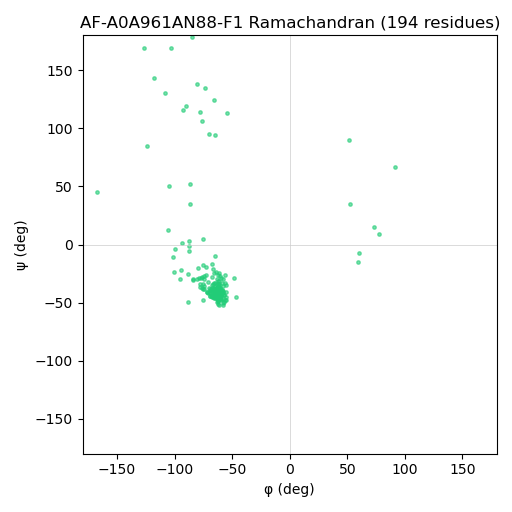THR A O 1
ATOM 832 N N . GLU A 1 102 ? 20.770 -2.061 -15.539 1.00 78.06 102 GLU A N 1
ATOM 833 C CA . GLU A 1 102 ? 21.921 -2.658 -14.847 1.00 78.06 102 GLU A CA 1
ATOM 834 C C . GLU A 1 102 ? 23.235 -2.584 -15.658 1.00 78.06 102 GLU A C 1
ATOM 836 O O . GLU A 1 102 ? 24.251 -2.156 -15.094 1.00 78.06 102 GLU A O 1
ATOM 841 N N . PRO A 1 103 ? 23.257 -2.865 -16.980 1.00 74.06 103 PRO A N 1
ATOM 842 C CA . PRO A 1 103 ? 24.472 -2.742 -17.791 1.00 74.06 103 PRO A CA 1
ATOM 843 C C . PRO A 1 103 ? 25.023 -1.308 -17.860 1.00 74.06 103 PRO A C 1
ATOM 845 O O . PRO A 1 103 ? 26.229 -1.120 -18.039 1.00 74.06 103 PRO A O 1
ATOM 848 N N . TYR A 1 104 ? 24.162 -0.297 -17.695 1.00 69.19 104 TYR A N 1
ATOM 849 C CA . TYR A 1 104 ? 24.531 1.121 -17.766 1.00 69.19 104 TYR A CA 1
ATOM 850 C C . TYR A 1 104 ? 25.218 1.604 -16.491 1.00 69.19 104 TYR A C 1
ATOM 852 O O . TYR A 1 104 ? 26.154 2.400 -16.560 1.00 69.19 104 TYR A O 1
ATOM 860 N N . LYS A 1 105 ? 24.821 1.071 -15.329 1.00 66.75 105 LYS A N 1
ATOM 861 C CA . LYS A 1 105 ? 25.461 1.389 -14.044 1.00 66.75 105 LYS A CA 1
ATOM 862 C C . LYS A 1 105 ? 26.915 0.910 -13.992 1.00 66.75 105 LYS A C 1
ATOM 864 O O . LYS A 1 105 ? 27.748 1.560 -13.368 1.00 66.75 105 LYS A O 1
ATOM 869 N N . ILE A 1 106 ? 27.218 -0.210 -14.651 1.00 64.62 106 ILE A N 1
ATOM 870 C CA . ILE A 1 106 ? 28.549 -0.838 -14.641 1.00 64.62 106 ILE A CA 1
ATOM 871 C C . ILE A 1 106 ? 29.512 -0.148 -15.620 1.00 64.62 106 ILE A C 1
ATOM 873 O O . ILE A 1 106 ? 30.716 -0.138 -15.377 1.00 64.62 106 ILE A O 1
ATOM 877 N N . ARG A 1 107 ? 29.008 0.430 -16.723 1.00 61.22 107 ARG A N 1
ATOM 878 C CA . ARG A 1 107 ? 29.855 0.861 -17.850 1.00 61.22 107 ARG A CA 1
ATOM 879 C C . ARG A 1 107 ? 30.193 2.357 -17.905 1.00 61.22 107 ARG A C 1
ATOM 881 O O . ARG A 1 107 ? 30.980 2.723 -18.760 1.00 61.22 107 ARG A O 1
ATOM 888 N N . GLY A 1 108 ? 29.664 3.189 -17.002 1.00 55.34 108 GLY A N 1
ATOM 889 C CA . GLY A 1 108 ? 30.108 4.578 -16.798 1.00 55.34 108 GLY A CA 1
ATOM 890 C C . GLY A 1 108 ? 30.173 5.442 -18.069 1.00 55.34 108 GLY A C 1
ATOM 891 O O . GLY A 1 108 ? 31.214 5.523 -18.701 1.00 55.34 108 GLY A O 1
ATOM 892 N N . GLU A 1 109 ? 29.074 6.126 -18.402 1.00 56.66 109 GLU A N 1
ATOM 893 C CA . GLU A 1 109 ? 28.988 7.288 -19.320 1.00 56.66 109 GLU A CA 1
ATOM 894 C C . GLU A 1 109 ? 29.439 7.147 -20.795 1.00 56.66 109 GLU A C 1
ATOM 896 O O . GLU A 1 109 ? 29.042 7.971 -21.619 1.00 56.66 109 GLU A O 1
ATOM 901 N N . GLU A 1 110 ? 30.178 6.113 -21.194 1.00 51.41 110 GLU A N 1
ATOM 902 C CA . GLU A 1 110 ? 30.848 6.077 -22.502 1.00 51.41 110 GLU A CA 1
ATOM 903 C C . GLU A 1 110 ? 30.161 5.163 -23.536 1.00 51.41 110 GLU A C 1
ATOM 905 O O . GLU A 1 110 ? 30.788 4.341 -24.199 1.00 51.41 110 GLU A O 1
ATOM 910 N N . MET A 1 111 ? 28.843 5.315 -23.714 1.00 53.84 111 MET A N 1
ATOM 911 C CA . MET A 1 111 ? 28.148 4.791 -24.899 1.00 53.84 111 MET A CA 1
ATOM 912 C C . MET A 1 111 ? 27.399 5.912 -25.620 1.00 53.84 111 MET A C 1
ATOM 914 O O . MET A 1 111 ? 26.207 6.144 -25.433 1.00 53.84 111 MET A O 1
ATOM 918 N N . ARG A 1 112 ? 28.127 6.619 -26.489 1.00 54.59 112 ARG A N 1
ATOM 919 C CA . ARG A 1 112 ? 27.520 7.235 -27.673 1.00 54.59 112 ARG A CA 1
ATOM 920 C C . ARG A 1 112 ? 27.381 6.128 -28.718 1.00 54.59 112 ARG A C 1
ATOM 922 O O . ARG A 1 112 ? 28.333 5.384 -28.907 1.00 54.59 112 ARG A O 1
ATOM 929 N N . PHE A 1 113 ? 26.245 6.093 -29.412 1.00 51.84 113 PHE A N 1
ATOM 930 C CA . PHE A 1 113 ? 25.932 5.231 -30.567 1.00 51.84 113 PHE A CA 1
ATOM 931 C C . PHE A 1 113 ? 25.264 3.872 -30.278 1.00 51.84 113 PHE A C 1
ATOM 933 O O . PHE A 1 113 ? 25.828 2.828 -30.560 1.00 51.84 113 PHE A O 1
ATOM 940 N N . GLU A 1 114 ? 24.021 3.927 -29.780 1.00 54.94 114 GLU A N 1
ATOM 941 C CA . GLU A 1 114 ? 22.852 3.119 -30.220 1.00 54.94 114 GLU A CA 1
ATOM 942 C C . GLU A 1 114 ? 21.566 3.721 -29.594 1.00 54.94 114 GLU A C 1
ATOM 944 O O . GLU A 1 114 ? 20.737 3.058 -28.978 1.00 54.94 114 GLU A O 1
ATOM 949 N N . VAL A 1 115 ? 21.457 5.056 -29.655 1.00 60.41 115 VAL A N 1
ATOM 950 C CA . VAL A 1 115 ? 20.522 5.859 -28.840 1.00 60.41 115 VAL A CA 1
ATOM 951 C C . VAL A 1 115 ? 19.050 5.618 -29.206 1.00 60.41 115 VAL A C 1
ATOM 953 O O . VAL A 1 115 ? 18.184 5.901 -28.386 1.00 60.41 115 VAL A O 1
ATOM 956 N N . ASP A 1 116 ? 18.744 5.027 -30.361 1.00 66.19 116 ASP A N 1
ATOM 957 C CA . ASP A 1 116 ? 17.363 4.931 -30.847 1.00 66.19 116 ASP A CA 1
ATOM 958 C C . ASP A 1 116 ? 16.621 3.681 -30.341 1.00 66.19 116 ASP A C 1
ATOM 960 O O . ASP A 1 116 ? 15.533 3.811 -29.795 1.00 66.19 116 ASP A O 1
ATOM 964 N N . GLU A 1 117 ? 17.179 2.469 -30.435 1.00 75.56 117 GLU A N 1
ATOM 965 C CA . GLU A 1 117 ? 16.427 1.255 -30.051 1.00 75.56 117 GLU A CA 1
ATOM 966 C C . GLU A 1 117 ? 16.304 1.089 -28.528 1.00 75.56 117 GLU A C 1
ATOM 968 O O . GLU A 1 117 ? 15.265 0.673 -28.013 1.00 75.56 117 GLU A O 1
ATOM 973 N N . TRP A 1 118 ? 17.358 1.427 -27.785 1.00 76.19 118 TRP A N 1
ATOM 974 C CA . TRP A 1 118 ? 17.338 1.318 -26.328 1.00 76.19 118 TRP A CA 1
ATOM 975 C C . TRP A 1 118 ? 16.448 2.381 -25.679 1.00 76.19 118 TRP A C 1
ATOM 977 O O . TRP A 1 118 ? 15.700 2.063 -24.756 1.00 76.19 118 TRP A O 1
ATOM 987 N N . SER A 1 119 ? 16.483 3.625 -26.175 1.00 74.38 119 SER A N 1
ATOM 988 C CA . SER A 1 119 ? 15.612 4.679 -25.643 1.00 74.38 119 SER A CA 1
ATOM 989 C C . SER A 1 119 ? 14.142 4.346 -25.874 1.00 74.38 119 SER A C 1
ATOM 991 O O . SER A 1 119 ? 13.346 4.548 -24.964 1.00 74.38 119 SER A O 1
ATOM 993 N N . LEU A 1 120 ? 13.803 3.750 -27.023 1.00 80.50 120 LEU A N 1
ATOM 994 C CA . LEU A 1 120 ? 12.457 3.247 -27.293 1.00 80.50 120 LEU A CA 1
ATOM 995 C C . LEU A 1 120 ? 12.039 2.178 -26.275 1.00 80.50 120 LEU A C 1
ATOM 997 O O . LEU A 1 120 ? 10.993 2.329 -25.658 1.00 80.50 120 LEU A O 1
ATOM 1001 N N . LYS A 1 121 ? 12.885 1.177 -25.988 1.00 84.00 121 LYS A N 1
ATOM 1002 C CA . LYS A 1 121 ? 12.576 0.151 -24.968 1.00 84.00 121 LYS A CA 1
ATOM 1003 C C . LYS A 1 121 ? 12.407 0.734 -23.564 1.00 84.00 121 LYS A C 1
ATOM 1005 O O . LYS A 1 121 ? 11.536 0.302 -22.818 1.00 84.00 121 LYS A O 1
ATOM 1010 N N . CYS A 1 122 ? 13.224 1.715 -23.181 1.00 80.56 122 CYS A N 1
ATOM 1011 C CA . CYS A 1 122 ? 13.054 2.399 -21.900 1.00 80.56 122 CYS A CA 1
ATOM 1012 C C . CYS A 1 122 ? 11.765 3.224 -21.850 1.00 80.56 122 CYS A C 1
ATOM 1014 O O . CYS A 1 122 ? 11.127 3.266 -20.802 1.00 80.56 122 CYS A O 1
ATOM 1016 N N . VAL A 1 123 ? 11.384 3.863 -22.959 1.00 84.06 123 VAL A N 1
ATOM 1017 C CA . VAL A 1 123 ? 10.117 4.594 -23.073 1.00 84.06 123 VAL A CA 1
ATOM 1018 C C . VAL A 1 123 ? 8.933 3.637 -22.966 1.00 84.06 123 VAL A C 1
ATOM 1020 O O . VAL A 1 123 ? 8.028 3.936 -22.197 1.00 84.06 123 VAL A O 1
ATOM 1023 N N . ASP A 1 124 ? 8.971 2.482 -23.635 1.00 87.12 124 ASP A N 1
ATOM 1024 C CA . ASP A 1 124 ? 7.907 1.470 -23.571 1.00 87.12 124 ASP A CA 1
ATOM 1025 C C . ASP A 1 124 ? 7.703 0.966 -22.134 1.00 87.12 124 ASP A C 1
ATOM 1027 O O . ASP A 1 124 ? 6.587 0.963 -21.624 1.00 87.12 124 ASP A O 1
ATOM 1031 N N . VAL A 1 125 ? 8.792 0.639 -21.426 1.00 85.81 125 VAL A N 1
ATOM 1032 C CA . VAL A 1 125 ? 8.706 0.214 -20.020 1.00 85.81 125 VAL A CA 1
ATOM 1033 C C . VAL A 1 125 ? 8.176 1.343 -19.132 1.00 85.81 125 VAL A C 1
ATOM 1035 O O . VAL A 1 125 ? 7.368 1.099 -18.241 1.00 85.81 125 VAL A O 1
ATOM 1038 N N . VAL A 1 126 ? 8.596 2.593 -19.350 1.00 86.62 126 VAL A N 1
ATOM 1039 C CA . VAL A 1 126 ? 8.060 3.735 -18.590 1.00 86.62 126 VAL A CA 1
ATOM 1040 C C . VAL A 1 126 ? 6.568 3.944 -18.873 1.00 86.62 126 VAL A C 1
ATOM 1042 O O . VAL A 1 126 ? 5.832 4.226 -17.929 1.00 86.62 126 VAL A O 1
ATOM 1045 N N . ASP A 1 127 ? 6.114 3.771 -20.116 1.00 87.06 127 ASP A N 1
ATOM 1046 C CA . ASP A 1 127 ? 4.699 3.865 -20.500 1.00 87.06 127 ASP A CA 1
ATOM 1047 C C . ASP A 1 127 ? 3.869 2.752 -19.840 1.00 87.06 127 ASP A C 1
ATOM 1049 O O . ASP A 1 127 ? 2.817 3.023 -19.253 1.00 87.06 127 ASP A O 1
ATOM 1053 N N . ASP A 1 128 ? 4.399 1.524 -19.786 1.00 86.06 128 ASP A N 1
ATOM 1054 C CA . ASP A 1 128 ? 3.811 0.427 -19.010 1.00 86.06 128 ASP A CA 1
ATOM 1055 C C . ASP A 1 128 ? 3.668 0.816 -17.529 1.00 86.06 128 ASP A C 1
ATOM 1057 O O . ASP A 1 128 ? 2.608 0.621 -16.925 1.00 86.06 128 ASP A O 1
ATOM 1061 N N . PHE A 1 129 ? 4.686 1.453 -16.941 1.00 86.50 129 PHE A N 1
ATOM 1062 C CA . PHE A 1 129 ? 4.620 1.964 -15.569 1.00 86.50 129 PHE A CA 1
ATOM 1063 C C . PHE A 1 129 ? 3.600 3.094 -15.378 1.00 86.50 129 PHE A C 1
ATOM 1065 O O . PHE A 1 129 ? 2.921 3.136 -14.344 1.00 86.50 129 PHE A O 1
ATOM 1072 N N . GLU A 1 130 ? 3.461 4.002 -16.346 1.00 85.19 130 GLU A N 1
ATOM 1073 C CA . GLU A 1 130 ? 2.431 5.045 -16.314 1.00 85.19 130 GLU A CA 1
ATOM 1074 C C . GLU A 1 130 ? 1.023 4.442 -16.427 1.00 85.19 130 GLU A C 1
ATOM 1076 O O . GLU A 1 130 ? 0.101 4.908 -15.746 1.00 85.19 130 GLU A O 1
ATOM 1081 N N . SER A 1 131 ? 0.866 3.345 -17.175 1.00 87.50 131 SER A N 1
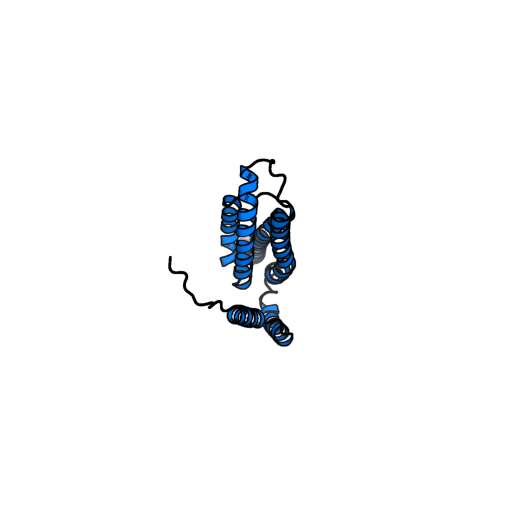ATOM 1082 C CA . SER A 1 131 ? -0.403 2.623 -17.298 1.00 87.50 131 SER A CA 1
ATOM 1083 C C . SER A 1 131 ? -0.905 2.070 -15.955 1.00 87.50 131 SER A C 1
ATOM 1085 O O . SER A 1 131 ? -2.116 2.059 -15.712 1.00 87.50 131 SER A O 1
ATOM 1087 N N . PHE A 1 132 ? 0.002 1.711 -15.034 1.00 88.38 132 PHE A N 1
ATOM 1088 C CA . PHE A 1 132 ? -0.347 1.214 -13.698 1.00 88.38 132 PHE A CA 1
ATOM 1089 C C . PHE A 1 132 ? -0.829 2.303 -12.733 1.00 88.38 132 PHE A C 1
ATOM 1091 O O . PHE A 1 132 ? -1.497 1.978 -11.747 1.00 88.38 132 PHE A O 1
ATOM 1098 N N . ALA A 1 133 ? -0.567 3.587 -12.998 1.00 84.38 133 ALA A N 1
ATOM 1099 C CA . ALA A 1 133 ? -0.932 4.668 -12.079 1.00 84.38 133 ALA A CA 1
ATOM 1100 C C . ALA A 1 133 ? -2.445 4.706 -11.788 1.00 84.38 133 ALA A C 1
ATOM 1102 O O . ALA A 1 133 ? -2.862 4.877 -10.640 1.00 84.38 133 ALA A O 1
ATOM 1103 N N . TYR A 1 134 ? -3.271 4.487 -12.813 1.00 81.50 134 TYR A N 1
ATOM 1104 C CA . TYR A 1 134 ? -4.728 4.503 -12.684 1.00 81.50 134 TYR A CA 1
ATOM 1105 C C . TYR A 1 134 ? -5.300 3.237 -12.001 1.00 81.50 134 TYR A C 1
ATOM 1107 O O . TYR A 1 134 ? -6.084 3.377 -11.053 1.00 81.50 134 TYR A O 1
ATOM 1115 N N . PRO A 1 135 ? -4.906 2.004 -12.387 1.00 87.19 135 PRO A N 1
ATOM 1116 C CA . PRO A 1 135 ? -5.260 0.783 -11.664 1.00 87.19 135 PRO A CA 1
ATOM 1117 C C . PRO A 1 135 ? -4.862 0.798 -10.188 1.00 87.19 135 PRO A C 1
ATOM 1119 O O . PRO A 1 135 ? -5.663 0.381 -9.353 1.00 87.19 135 PRO A O 1
ATOM 1122 N N . ILE A 1 136 ? -3.676 1.314 -9.840 1.00 88.50 136 ILE A N 1
ATOM 1123 C CA . ILE A 1 136 ? -3.210 1.381 -8.447 1.00 88.50 136 ILE A CA 1
ATOM 1124 C C . ILE A 1 136 ? -4.206 2.151 -7.582 1.00 88.50 136 ILE A C 1
ATOM 1126 O O . ILE A 1 136 ? -4.643 1.645 -6.547 1.00 88.50 136 ILE A O 1
ATOM 1130 N N . GLU A 1 137 ? -4.633 3.339 -8.009 1.00 87.12 137 GLU A N 1
ATOM 1131 C CA . GLU A 1 137 ? -5.594 4.125 -7.236 1.00 87.12 137 GLU A CA 1
ATOM 1132 C C . GLU A 1 137 ? -6.933 3.387 -7.087 1.00 87.12 137 GLU A C 1
ATOM 1134 O O . GLU A 1 137 ? -7.486 3.308 -5.987 1.00 87.12 137 GLU A O 1
ATOM 1139 N N . GLN A 1 138 ? -7.440 2.774 -8.161 1.00 87.19 138 GLN A N 1
ATOM 1140 C CA . GLN A 1 138 ? -8.709 2.043 -8.117 1.00 87.19 138 GLN A CA 1
ATOM 1141 C C . GLN A 1 138 ? -8.670 0.806 -7.221 1.00 87.19 138 GLN A C 1
ATOM 1143 O O . GLN A 1 138 ? -9.640 0.535 -6.505 1.00 87.19 138 GLN A O 1
ATOM 1148 N N . VAL A 1 139 ? -7.574 0.052 -7.274 1.00 88.62 139 VAL A N 1
ATOM 1149 C CA . VAL A 1 139 ? -7.408 -1.209 -6.551 1.00 88.62 139 VAL A CA 1
ATOM 1150 C C . VAL A 1 139 ? -7.131 -0.948 -5.068 1.00 88.62 139 VAL A C 1
ATOM 1152 O O . VAL A 1 139 ? -7.677 -1.652 -4.217 1.00 88.62 139 VAL A O 1
ATOM 1155 N N . PHE A 1 140 ? -6.365 0.095 -4.728 1.00 88.56 140 PHE A N 1
ATOM 1156 C CA . PHE A 1 140 ? -6.055 0.441 -3.336 1.00 88.56 140 PHE A CA 1
ATOM 1157 C C . PHE A 1 140 ? -7.130 1.296 -2.655 1.00 88.56 140 PHE A C 1
ATOM 1159 O O . PHE A 1 140 ? -7.334 1.149 -1.447 1.00 88.56 140 PHE A O 1
ATOM 1166 N N . SER A 1 141 ? -7.871 2.133 -3.395 1.00 88.06 141 SER A N 1
ATOM 1167 C CA . SER A 1 141 ? -8.917 3.019 -2.851 1.00 88.06 141 SER A CA 1
ATOM 1168 C C . SER A 1 141 ? -9.878 2.326 -1.864 1.00 88.06 141 SER A C 1
ATOM 1170 O O . SER A 1 141 ? -10.098 2.869 -0.780 1.00 88.06 141 SER A O 1
ATOM 1172 N N . PRO A 1 142 ? -10.408 1.112 -2.129 1.00 84.88 142 PRO A N 1
ATOM 1173 C CA . PRO A 1 142 ? -11.290 0.415 -1.193 1.00 84.88 142 PRO A CA 1
ATOM 1174 C C . PRO A 1 142 ? -10.658 0.130 0.175 1.00 84.88 142 PRO A C 1
ATOM 1176 O O . PRO A 1 142 ? -11.378 0.046 1.171 1.00 84.88 142 PRO A O 1
ATOM 1179 N N . TYR A 1 143 ? -9.336 -0.030 0.226 1.00 85.38 143 TYR A N 1
ATOM 1180 C CA . TYR A 1 143 ? -8.586 -0.425 1.415 1.00 85.38 143 TYR A CA 1
ATOM 1181 C C . TYR A 1 143 ? -8.040 0.771 2.205 1.00 85.38 143 TYR A C 1
ATOM 1183 O O . TYR A 1 143 ? -7.812 0.631 3.410 1.00 85.38 143 TYR A O 1
ATOM 1191 N N . LEU A 1 144 ? -7.896 1.936 1.562 1.00 86.12 144 LEU A N 1
ATOM 1192 C CA . LEU A 1 144 ? -7.383 3.191 2.131 1.00 86.12 144 LEU A CA 1
ATOM 1193 C C . LEU A 1 144 ? -8.476 4.041 2.808 1.00 86.12 144 LEU A C 1
ATOM 1195 O O . LEU A 1 144 ? -8.437 5.268 2.786 1.00 86.12 144 LEU A O 1
ATOM 1199 N N . HIS A 1 145 ? -9.460 3.397 3.436 1.00 81.56 145 HIS A N 1
ATOM 1200 C CA . HIS A 1 145 ? -10.460 4.083 4.253 1.00 81.56 145 HIS A CA 1
ATOM 1201 C C . HIS A 1 145 ? -10.231 3.787 5.744 1.00 81.56 145 HIS A C 1
ATOM 1203 O O . HIS A 1 145 ? -10.162 2.604 6.097 1.00 81.56 145 HIS A O 1
ATOM 1209 N N . PRO A 1 146 ? -10.185 4.812 6.622 1.00 71.06 146 PRO A N 1
ATOM 1210 C CA . PRO A 1 146 ? -9.935 4.630 8.057 1.00 71.06 146 PRO A CA 1
ATOM 1211 C C . PRO A 1 146 ? -10.961 3.706 8.724 1.00 71.06 146 PRO A C 1
ATOM 1213 O O . PRO A 1 146 ? -10.631 2.891 9.580 1.0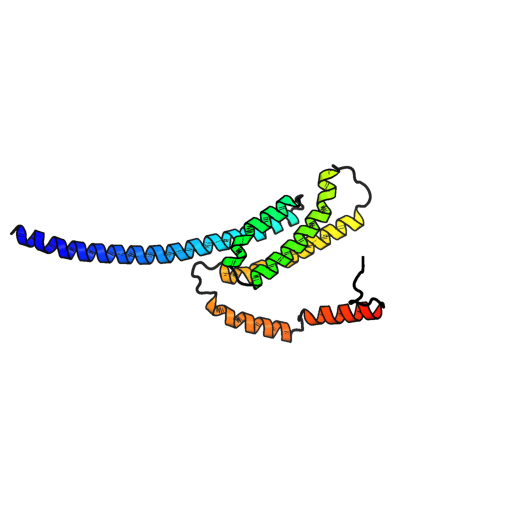0 71.06 146 PRO A O 1
ATOM 1216 N N . ASP A 1 147 ? -12.210 3.780 8.268 1.00 65.50 147 ASP A N 1
ATOM 1217 C CA . ASP A 1 147 ? -13.338 3.170 8.970 1.00 65.50 147 ASP A CA 1
ATOM 1218 C C . ASP A 1 147 ? -13.589 1.704 8.578 1.00 65.50 147 ASP A C 1
ATOM 1220 O O . ASP A 1 147 ? -14.491 1.062 9.119 1.00 65.50 147 ASP A O 1
ATOM 1224 N N . GLY A 1 148 ? -12.871 1.160 7.583 1.00 57.62 148 GLY A N 1
ATOM 1225 C CA . GLY A 1 148 ? -13.057 -0.208 7.056 1.00 57.62 148 GLY A CA 1
ATOM 1226 C C . GLY A 1 148 ? -14.448 -0.526 6.462 1.00 57.62 148 GLY A C 1
ATOM 1227 O O . GLY A 1 148 ? -14.641 -1.580 5.853 1.00 57.62 148 GLY A O 1
ATOM 1228 N N . ALA A 1 149 ? -15.421 0.380 6.599 1.00 54.94 149 ALA A N 1
ATOM 1229 C CA . ALA A 1 149 ? -16.828 0.199 6.245 1.00 54.94 149 ALA A CA 1
ATOM 1230 C C . ALA A 1 149 ? -17.096 0.190 4.726 1.00 54.94 149 ALA A C 1
ATOM 1232 O O . ALA A 1 149 ? -18.124 -0.319 4.271 1.00 54.94 149 ALA A O 1
ATOM 1233 N N . SER A 1 150 ? -16.173 0.712 3.914 1.00 52.66 150 SER A N 1
ATOM 1234 C CA . SER A 1 150 ? -16.288 0.769 2.448 1.00 52.66 150 SER A CA 1
ATOM 1235 C C . SER A 1 150 ? -16.101 -0.595 1.764 1.00 52.66 150 SER A C 1
ATOM 1237 O O . SER A 1 150 ? -16.675 -0.824 0.693 1.00 52.66 150 SER A O 1
ATOM 1239 N N . ILE A 1 151 ? -15.370 -1.526 2.393 1.00 52.16 151 ILE A N 1
ATOM 1240 C CA . ILE A 1 151 ? -14.974 -2.818 1.803 1.00 52.16 151 ILE A CA 1
ATOM 1241 C C . ILE A 1 151 ? -16.206 -3.698 1.519 1.00 52.16 151 ILE A C 1
ATOM 1243 O O . ILE A 1 151 ? -16.309 -4.335 0.468 1.00 52.16 151 ILE A O 1
ATOM 1247 N N . TRP A 1 152 ? -17.211 -3.673 2.402 1.00 48.12 152 TRP A N 1
ATOM 1248 C CA . TRP A 1 152 ? -18.446 -4.449 2.225 1.00 48.12 152 TRP A CA 1
ATOM 1249 C C . TRP A 1 152 ? -19.438 -3.811 1.246 1.00 48.12 152 TRP A C 1
ATOM 1251 O O . TRP A 1 152 ? -20.183 -4.524 0.570 1.00 48.12 152 TRP A O 1
ATOM 1261 N N . LYS A 1 153 ? -19.435 -2.478 1.108 1.00 49.22 153 LYS A N 1
ATOM 1262 C CA . LYS A 1 153 ? -20.401 -1.762 0.259 1.00 49.22 153 LYS A CA 1
ATOM 1263 C C . LYS A 1 153 ? -20.064 -1.868 -1.239 1.00 49.22 153 LYS A C 1
ATOM 1265 O O . LYS A 1 153 ? -20.979 -1.872 -2.062 1.00 49.22 153 LYS A O 1
ATOM 1270 N N . ARG A 1 154 ? -18.780 -2.022 -1.607 1.00 47.38 154 ARG A N 1
ATOM 1271 C CA . ARG A 1 154 ? -18.302 -2.056 -3.012 1.00 47.38 154 ARG A CA 1
ATOM 1272 C C . ARG A 1 154 ? -17.987 -3.436 -3.601 1.00 47.38 154 ARG A C 1
ATOM 1274 O O . ARG A 1 154 ? -17.933 -3.561 -4.821 1.00 47.38 154 ARG A O 1
ATOM 1281 N N . ARG A 1 155 ? -17.928 -4.522 -2.819 1.00 49.78 155 ARG A N 1
ATOM 1282 C CA . ARG A 1 155 ? -17.871 -5.893 -3.394 1.00 49.78 155 ARG A CA 1
ATOM 1283 C C . ARG A 1 155 ? -19.051 -6.181 -4.345 1.00 49.78 155 ARG A C 1
ATOM 1285 O O . ARG A 1 155 ? -18.940 -6.967 -5.284 1.00 49.78 155 ARG A O 1
ATOM 1292 N N . LYS A 1 156 ? -20.180 -5.488 -4.140 1.00 49.69 156 LYS A N 1
ATOM 1293 C CA . LYS A 1 156 ? -21.365 -5.509 -5.013 1.00 49.69 156 LYS A CA 1
ATOM 1294 C C . LYS A 1 156 ? -21.181 -4.690 -6.305 1.00 49.69 156 LYS A C 1
ATOM 1296 O O . LYS A 1 156 ? -21.784 -5.037 -7.317 1.00 49.69 156 LYS A O 1
ATOM 1301 N N . SER A 1 157 ? -20.345 -3.646 -6.298 1.00 54.00 157 SER A N 1
ATOM 1302 C CA . SER A 1 157 ? -20.061 -2.814 -7.478 1.00 54.00 157 SER A CA 1
ATOM 1303 C C . SER A 1 157 ? -18.978 -3.405 -8.377 1.00 54.00 157 SER A C 1
ATOM 1305 O O . SER A 1 157 ? -19.086 -3.249 -9.585 1.00 54.00 157 SER A O 1
ATOM 1307 N N . LEU A 1 158 ? -18.004 -4.152 -7.845 1.00 56.62 158 LEU A N 1
ATOM 1308 C CA . LEU A 1 158 ? -16.994 -4.843 -8.666 1.00 56.62 158 LEU A CA 1
ATOM 1309 C C . LEU A 1 158 ? -17.604 -5.941 -9.552 1.00 56.62 158 LEU A C 1
ATOM 1311 O O . LEU A 1 158 ? -17.243 -6.061 -10.717 1.00 56.62 158 LEU A O 1
ATOM 1315 N N . LYS A 1 159 ? -18.623 -6.667 -9.066 1.00 66.38 159 LYS A N 1
ATOM 1316 C CA . LYS A 1 159 ? -19.418 -7.576 -9.920 1.00 66.38 159 LYS A CA 1
ATOM 1317 C C . LYS A 1 159 ? -20.146 -6.832 -11.045 1.00 66.38 159 LYS A C 1
ATOM 1319 O O . LYS A 1 159 ? -20.303 -7.370 -12.135 1.00 66.38 159 LYS A O 1
ATOM 1324 N N . LYS A 1 160 ? -20.587 -5.599 -10.782 1.00 69.00 160 LYS A N 1
ATOM 1325 C CA . LYS A 1 160 ? -21.257 -4.739 -11.765 1.00 69.00 160 LYS A CA 1
ATOM 1326 C C . LYS A 1 160 ? -20.259 -4.169 -12.781 1.00 69.00 160 LYS A C 1
ATOM 1328 O O . LYS A 1 160 ? -20.577 -4.143 -13.959 1.00 69.00 160 LYS A O 1
ATOM 1333 N N . LEU A 1 161 ? -19.052 -3.802 -12.350 1.00 55.62 161 LEU A N 1
ATOM 1334 C CA . LEU A 1 161 ? -17.974 -3.327 -13.224 1.00 55.62 161 LEU A CA 1
ATOM 1335 C C . LEU A 1 161 ? -17.411 -4.444 -14.105 1.00 55.62 161 LEU A C 1
ATOM 1337 O O . LEU A 1 161 ? -17.319 -4.241 -15.306 1.00 55.62 161 LEU A O 1
ATOM 1341 N N . LYS A 1 162 ? -17.159 -5.647 -13.566 1.00 72.31 162 LYS A N 1
ATOM 1342 C CA . LYS A 1 162 ? -16.783 -6.821 -14.380 1.00 72.31 162 LYS A CA 1
ATOM 1343 C C . LYS A 1 162 ? -17.855 -7.173 -15.419 1.00 72.31 162 LYS A C 1
ATOM 1345 O O . LYS A 1 162 ? -17.526 -7.614 -16.512 1.00 72.31 162 LYS A O 1
ATOM 1350 N N . LYS A 1 163 ? -19.137 -6.943 -15.109 1.00 78.12 163 LYS A N 1
ATOM 1351 C CA . LYS A 1 163 ? -20.237 -7.097 -16.073 1.00 78.12 163 LYS A CA 1
ATOM 1352 C C . LYS A 1 163 ? -20.195 -6.029 -17.177 1.00 78.12 163 LYS A C 1
ATOM 1354 O O . LYS A 1 163 ? -20.333 -6.383 -18.337 1.00 78.12 163 LYS A O 1
ATOM 1359 N N . ILE A 1 164 ? -19.953 -4.765 -16.825 1.00 70.62 164 ILE A N 1
ATOM 1360 C CA . ILE A 1 164 ? -19.853 -3.653 -17.787 1.00 70.62 164 ILE A CA 1
ATOM 1361 C C . ILE A 1 164 ? -18.613 -3.803 -18.684 1.00 70.62 164 ILE A C 1
ATOM 1363 O O . ILE A 1 164 ? -18.729 -3.679 -19.893 1.00 70.62 164 ILE A O 1
ATOM 1367 N N . LEU A 1 165 ? -17.448 -4.143 -18.125 1.00 58.34 165 LEU A N 1
ATOM 1368 C CA . LEU A 1 165 ? -16.219 -4.416 -18.889 1.00 58.34 165 LEU A CA 1
ATOM 1369 C C . LEU A 1 165 ? -16.408 -5.563 -19.892 1.00 58.34 165 LEU A C 1
ATOM 1371 O O . LEU A 1 165 ? -15.978 -5.459 -21.038 1.00 58.34 165 LEU A O 1
ATOM 1375 N N . LYS A 1 166 ? -17.142 -6.610 -19.494 1.00 71.62 166 LYS A N 1
ATOM 1376 C CA . LYS A 1 166 ? -17.525 -7.714 -20.381 1.00 71.62 166 LYS A CA 1
ATOM 1377 C C . LYS A 1 166 ? -18.509 -7.291 -21.482 1.00 71.62 166 LYS A C 1
ATOM 1379 O O . LYS A 1 166 ? -18.431 -7.807 -22.589 1.00 71.62 166 LYS A O 1
ATOM 1384 N N . GLU A 1 167 ? -19.426 -6.367 -21.197 1.00 68.81 167 GLU A N 1
ATOM 1385 C CA . GLU A 1 167 ? -20.381 -5.822 -22.179 1.00 68.81 167 GLU A CA 1
ATOM 1386 C C . GLU A 1 167 ? -19.726 -4.833 -23.164 1.00 68.81 167 GLU A C 1
ATOM 1388 O O . GLU A 1 167 ? -20.179 -4.720 -24.298 1.00 68.81 167 GLU A O 1
ATOM 1393 N N . VAL A 1 168 ? -18.641 -4.161 -22.764 1.00 69.25 168 VAL A N 1
ATOM 1394 C CA . VAL A 1 168 ? -17.875 -3.205 -23.592 1.00 69.25 168 VAL A CA 1
ATOM 1395 C C . VAL A 1 168 ? -16.785 -3.898 -24.436 1.00 69.25 168 VAL A C 1
ATOM 1397 O O . VAL A 1 168 ? -16.113 -3.255 -25.235 1.00 69.25 168 VAL A O 1
ATOM 1400 N N . GLY A 1 169 ? -16.625 -5.222 -24.321 1.00 48.84 169 GLY A N 1
ATOM 1401 C CA . GLY A 1 169 ? -15.708 -6.002 -25.165 1.00 48.84 169 GLY A CA 1
ATOM 1402 C C . GLY A 1 169 ? -14.227 -5.897 -24.784 1.00 48.84 169 GLY A C 1
ATOM 1403 O O . GLY A 1 169 ? -13.379 -6.420 -25.499 1.00 48.84 169 GLY A O 1
ATOM 1404 N N . LEU A 1 170 ? -13.907 -5.283 -23.642 1.00 50.72 170 LEU A N 1
ATOM 1405 C CA . LEU A 1 170 ? -12.564 -5.257 -23.052 1.00 50.72 170 LEU A CA 1
ATOM 1406 C C . LEU A 1 170 ? -12.352 -6.495 -22.164 1.00 50.72 170 LEU A C 1
ATOM 1408 O O . LEU A 1 170 ? -12.037 -6.386 -20.982 1.00 50.72 170 LEU A O 1
ATOM 1412 N N . ASP A 1 171 ? -12.605 -7.682 -22.715 1.00 51.47 171 ASP A N 1
ATOM 1413 C CA . ASP A 1 171 ? -12.262 -8.947 -22.062 1.00 51.47 171 ASP A CA 1
ATOM 1414 C C . ASP A 1 171 ? -10.838 -9.317 -22.502 1.00 51.47 171 ASP A C 1
ATOM 1416 O O . ASP A 1 171 ? -10.595 -9.490 -23.700 1.00 51.47 171 ASP A O 1
ATOM 1420 N N . GLU A 1 172 ? -9.897 -9.424 -21.557 1.00 52.66 172 GLU A N 1
ATOM 1421 C CA . GLU A 1 172 ? -8.495 -9.832 -21.784 1.00 52.66 172 GLU A CA 1
ATOM 1422 C C . GLU A 1 172 ? -8.384 -11.099 -22.640 1.00 52.66 172 GLU A C 1
ATOM 1424 O O . GLU A 1 172 ? -7.458 -11.245 -23.434 1.00 52.66 172 GLU A O 1
ATOM 1429 N N . LYS A 1 173 ? -9.394 -11.974 -22.571 1.00 50.28 173 LYS A N 1
ATOM 1430 C CA . LYS A 1 173 ? -9.470 -13.201 -23.372 1.00 50.28 173 LYS A CA 1
ATOM 1431 C C . LYS A 1 173 ? -9.580 -12.965 -24.878 1.00 50.28 173 LYS A C 1
ATOM 1433 O O . LYS A 1 173 ? -9.217 -13.855 -25.642 1.00 50.28 173 LYS A O 1
ATOM 1438 N N . SER A 1 174 ? -10.074 -11.805 -25.3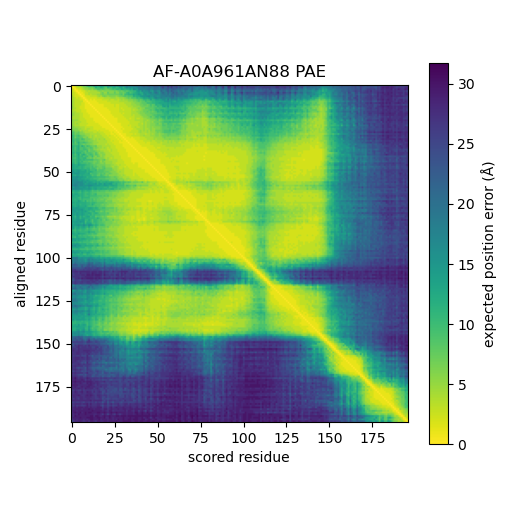15 1.00 51.19 174 SER A N 1
ATOM 1439 C CA . SER A 1 174 ? -10.169 -11.463 -26.741 1.00 51.19 174 SER A CA 1
ATOM 1440 C C . SER A 1 174 ? -8.796 -11.178 -27.353 1.00 51.19 174 SER A C 1
ATOM 1442 O O . SER A 1 174 ? -8.508 -11.688 -28.433 1.00 51.19 174 SER A O 1
ATOM 1444 N N . LYS A 1 175 ? -7.916 -10.475 -26.623 1.00 52.88 175 LYS A N 1
ATOM 1445 C CA . LYS A 1 175 ? -6.532 -10.225 -27.049 1.00 52.88 175 LYS A CA 1
ATOM 1446 C C . LYS A 1 175 ? -5.737 -11.526 -27.129 1.00 52.88 175 LYS A C 1
ATOM 1448 O O . LYS A 1 175 ? -5.144 -11.800 -28.164 1.00 52.88 175 LY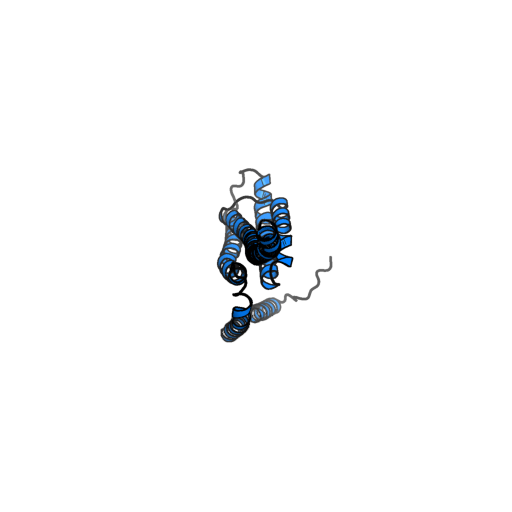S A O 1
ATOM 1453 N N . THR A 1 176 ? -5.838 -12.399 -26.121 1.00 55.16 176 THR A N 1
ATOM 1454 C CA . THR A 1 176 ? -5.134 -13.696 -26.129 1.00 55.16 176 THR A CA 1
ATOM 1455 C C . THR A 1 176 ? -5.566 -14.593 -27.297 1.00 55.16 176 THR A C 1
ATOM 1457 O O . THR A 1 176 ? -4.726 -15.209 -27.944 1.00 55.16 176 THR A O 1
ATOM 1460 N N . GLN A 1 177 ? -6.862 -14.631 -27.635 1.00 57.22 177 GLN A N 1
ATOM 1461 C CA . GLN A 1 177 ? -7.349 -15.415 -28.781 1.00 57.22 177 GLN A CA 1
ATOM 1462 C C . GLN A 1 177 ? -6.945 -14.829 -30.140 1.00 57.22 177 GLN A C 1
ATOM 1464 O O . GLN A 1 177 ? -6.789 -15.569 -31.117 1.00 57.22 177 GLN A O 1
ATOM 1469 N N . GLU A 1 178 ? -6.827 -13.507 -30.234 1.00 61.50 178 GLU A N 1
ATOM 1470 C CA . GLU A 1 178 ? -6.431 -12.827 -31.464 1.00 61.50 178 GLU A CA 1
ATOM 1471 C C . GLU A 1 178 ? -4.918 -12.920 -31.697 1.00 61.50 178 GLU A C 1
ATOM 1473 O O . GLU A 1 178 ? -4.486 -13.170 -32.825 1.00 61.50 178 GLU A O 1
ATOM 1478 N N . ASP A 1 179 ? -4.123 -12.857 -30.630 1.00 61.47 179 ASP A N 1
ATOM 1479 C CA . ASP A 1 179 ? -2.678 -13.071 -30.667 1.00 61.47 179 ASP A CA 1
ATOM 1480 C C . ASP A 1 179 ? -2.324 -14.537 -30.969 1.00 61.47 179 ASP A C 1
ATOM 1482 O O . ASP A 1 179 ? -1.477 -14.794 -31.826 1.00 61.47 179 ASP A O 1
ATOM 1486 N N . GLU A 1 180 ? -3.050 -15.515 -30.411 1.00 65.75 180 GLU A N 1
ATOM 1487 C CA . GLU A 1 180 ? -2.913 -16.931 -30.795 1.00 65.75 180 GLU A CA 1
ATOM 1488 C C . GLU A 1 180 ? -3.245 -17.174 -32.277 1.00 65.75 180 GLU A C 1
ATOM 1490 O O . GLU A 1 180 ? -2.553 -17.933 -32.964 1.00 65.75 180 GLU A O 1
ATOM 1495 N N . LYS A 1 181 ? -4.283 -16.516 -32.813 1.00 73.00 181 LYS A N 1
ATOM 1496 C CA . LYS A 1 181 ? -4.608 -16.590 -34.249 1.00 73.00 181 LYS A CA 1
ATOM 1497 C C . LYS A 1 181 ? -3.521 -15.957 -35.116 1.00 73.00 181 LYS A C 1
ATOM 1499 O O . LYS A 1 181 ? -3.203 -16.508 -36.171 1.00 73.00 181 LYS A O 1
ATOM 1504 N N . ARG A 1 182 ? -2.935 -14.834 -34.687 1.00 67.00 182 ARG A N 1
ATOM 1505 C CA . ARG A 1 182 ? -1.824 -14.166 -35.389 1.00 67.00 182 ARG A CA 1
ATOM 1506 C C . ARG A 1 182 ? -0.548 -15.009 -35.384 1.00 67.00 182 ARG A C 1
ATOM 1508 O O . ARG A 1 182 ? 0.131 -15.064 -36.407 1.00 67.00 182 ARG A O 1
ATOM 1515 N N . LEU A 1 183 ? -0.245 -15.695 -34.283 1.00 66.88 183 LEU A N 1
ATOM 1516 C CA . LEU A 1 183 ? 0.904 -16.601 -34.172 1.00 66.88 183 LEU A CA 1
ATOM 1517 C C . LEU A 1 183 ? 0.738 -17.844 -35.059 1.00 66.88 183 LEU A C 1
ATOM 1519 O O . LEU A 1 183 ? 1.643 -18.173 -35.828 1.00 66.88 183 LEU A O 1
ATOM 1523 N N . ARG A 1 184 ? -0.459 -18.449 -35.078 1.00 68.81 184 ARG A N 1
ATOM 1524 C CA . ARG A 1 184 ? -0.779 -19.565 -35.988 1.00 68.81 184 ARG A CA 1
ATOM 1525 C C . ARG A 1 184 ? -0.729 -19.165 -37.465 1.00 68.81 184 ARG A C 1
ATOM 1527 O O . ARG A 1 184 ? -0.248 -19.941 -38.283 1.00 68.81 184 ARG A O 1
ATOM 1534 N N . ALA A 1 185 ? -1.168 -17.953 -37.819 1.00 75.38 185 ALA A N 1
ATOM 1535 C CA . ALA A 1 185 ? -1.065 -17.435 -39.189 1.00 75.38 185 ALA A CA 1
ATOM 1536 C C . ALA A 1 185 ? 0.392 -17.225 -39.649 1.00 75.38 185 ALA A C 1
ATOM 1538 O O . ALA A 1 185 ? 0.668 -17.271 -40.845 1.00 75.38 185 ALA A O 1
ATOM 1539 N N . LYS A 1 186 ? 1.326 -17.030 -38.710 1.00 78.31 186 LYS A N 1
ATOM 1540 C CA . LYS A 1 186 ? 2.772 -16.952 -38.970 1.00 78.31 186 LYS A CA 1
ATOM 1541 C C . LYS A 1 186 ? 3.473 -18.319 -38.950 1.00 78.31 186 LYS A C 1
ATOM 1543 O O . LYS A 1 186 ? 4.688 -18.365 -39.106 1.00 78.31 186 LYS A O 1
ATOM 1548 N N . GLY A 1 187 ? 2.732 -19.419 -38.774 1.00 73.25 187 GLY A N 1
ATOM 1549 C CA . GLY A 1 187 ? 3.283 -20.779 -38.735 1.00 73.25 187 GLY A CA 1
ATOM 1550 C C . GLY A 1 187 ? 4.061 -21.110 -37.458 1.00 73.25 187 GLY A C 1
ATOM 1551 O O . GLY A 1 187 ? 4.790 -22.096 -37.439 1.00 73.25 187 GLY A O 1
ATOM 1552 N N . ILE A 1 188 ? 3.921 -20.296 -36.408 1.00 66.31 188 ILE A N 1
ATOM 1553 C CA . ILE A 1 188 ? 4.570 -20.507 -35.113 1.00 66.31 188 ILE A CA 1
ATOM 1554 C C . ILE A 1 188 ? 3.584 -21.283 -34.240 1.00 66.31 188 ILE A C 1
ATOM 1556 O O . ILE A 1 188 ? 2.495 -20.782 -33.949 1.00 66.31 188 ILE A O 1
ATOM 1560 N N . ASP A 1 189 ? 3.938 -22.512 -33.861 1.00 70.44 189 ASP A N 1
ATOM 1561 C CA . ASP A 1 189 ? 3.129 -23.313 -32.943 1.00 70.44 189 ASP A CA 1
ATOM 1562 C C . ASP A 1 189 ? 3.353 -22.813 -31.504 1.00 70.44 189 ASP A C 1
ATOM 1564 O O . ASP A 1 189 ? 4.467 -22.937 -30.989 1.00 70.44 189 ASP A O 1
ATOM 1568 N N . PRO A 1 190 ? 2.334 -22.238 -30.836 1.00 57.00 190 PRO A N 1
ATOM 1569 C CA . PRO A 1 190 ? 2.475 -21.738 -29.469 1.00 57.00 190 PRO A CA 1
ATOM 1570 C C . PRO A 1 190 ? 2.752 -22.844 -28.435 1.00 57.00 190 PRO A C 1
ATOM 1572 O O . PRO A 1 190 ? 3.089 -22.521 -27.300 1.00 57.00 190 PRO A O 1
ATOM 1575 N N . ASN A 1 191 ? 2.643 -24.126 -28.813 1.00 60.25 191 ASN A N 1
ATOM 1576 C CA . ASN A 1 191 ? 2.910 -25.279 -27.950 1.00 60.25 191 ASN A CA 1
ATOM 1577 C C . ASN A 1 191 ? 4.226 -26.009 -28.265 1.00 60.25 191 ASN A C 1
ATOM 1579 O O . ASN A 1 191 ? 4.434 -27.117 -27.768 1.00 60.25 191 ASN A O 1
ATOM 1583 N N . GLN A 1 192 ? 5.122 -25.439 -29.079 1.00 57.03 192 GLN A N 1
ATOM 1584 C CA . GLN A 1 192 ? 6.448 -26.029 -29.248 1.00 57.03 192 GLN A CA 1
ATOM 1585 C C . GLN A 1 192 ? 7.255 -25.838 -27.953 1.00 57.03 192 GLN A C 1
ATOM 1587 O O . GLN A 1 192 ? 7.851 -24.789 -27.718 1.00 57.03 192 GLN A O 1
ATOM 1592 N N . GLU A 1 193 ? 7.245 -26.856 -27.088 1.00 45.03 193 GLU A N 1
ATOM 1593 C CA . GLU A 1 193 ? 8.149 -26.945 -25.943 1.00 45.03 193 GLU A CA 1
ATOM 1594 C C . GLU A 1 193 ? 9.588 -26.821 -26.454 1.00 45.03 193 GLU A C 1
ATOM 1596 O O . GLU A 1 193 ? 10.081 -27.680 -27.189 1.00 45.03 193 GLU A O 1
ATOM 1601 N N . ILE A 1 194 ? 10.254 -25.723 -26.088 1.00 49.44 194 ILE A N 1
ATOM 1602 C CA . ILE A 1 194 ? 11.678 -25.513 -26.343 1.00 49.44 194 ILE A CA 1
ATOM 1603 C C . ILE A 1 194 ? 12.420 -26.569 -25.524 1.00 49.44 194 ILE A C 1
ATOM 1605 O O . ILE A 1 194 ? 12.653 -26.407 -24.327 1.00 49.44 194 ILE A O 1
ATOM 1609 N N . THR A 1 195 ? 12.729 -27.689 -26.167 1.00 46.25 195 THR A N 1
ATOM 1610 C CA . THR A 1 195 ? 13.568 -28.736 -25.596 1.00 46.25 195 THR A CA 1
ATOM 1611 C C . THR A 1 195 ? 15.008 -28.235 -25.676 1.00 46.25 195 THR A C 1
ATOM 1613 O O . THR A 1 195 ? 15.564 -28.133 -26.770 1.00 46.25 195 THR A O 1
ATOM 1616 N N . PHE A 1 196 ? 15.569 -27.842 -24.531 1.00 45.09 196 PHE A N 1
ATOM 1617 C CA . PHE A 1 196 ? 17.009 -27.631 -24.365 1.00 45.09 196 PHE A CA 1
ATOM 1618 C C . PHE A 1 196 ? 17.710 -28.962 -24.093 1.00 45.09 196 PHE A C 1
ATOM 1620 O O . PHE A 1 196 ? 17.123 -29.793 -23.360 1.00 45.09 196 PHE A O 1
#

Nearest PDB structures (foldseek):
  5jef-assembly1_B  TM=2.700E-01  e=2.588E+00  Escherichia coli K-12
  6ch2-assembly1_D  TM=3.627E-01  e=4.234E+00  Salmonella enterica subsp. enterica serovar Typhimurium str. LT2
  5jef-assembly1_A  TM=2.412E-01  e=6.558E+00  Escherichia coli K-12
  6ixv-assembly3_C  TM=1.778E-01  e=3.402E+00  Homo sapiens

Foldseek 3Di:
DVVVVVVVVVVVVVVVVVVVVVVVVVVVVLVVLVVLLVLLVQLLVLLVVVLVCLLVVHADAPVNLVVSVVSCPCVPVSADPLVVVLVVQSSVLVVVSNVLRVVVVVPPPPDDPDCPPSVVSSVVSNVVSVVSPVVSCVRSVQRNDSVNVSVVVCVVVVVVVVVVCVVVVVDPVVVVVVVCVVCVVVVHDPPPDPDD

Mean predicted aligned error: 13.67 Å

pLDDT: mean 79.47, std 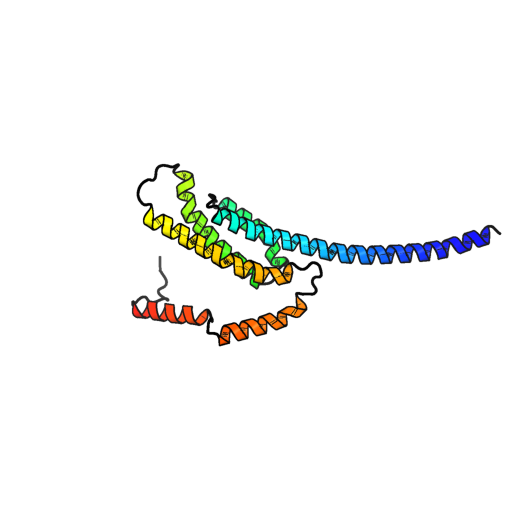15.39, range [45.03, 97.5]

Solvent-accessible surface area (backbone atoms only — not comparable to full-atom values): 11380 Å² total; per-residue (Å²): 118,69,67,63,58,57,64,50,45,57,62,51,50,53,51,51,52,53,51,50,51,53,50,52,54,52,48,56,53,53,50,53,36,47,54,52,30,52,56,49,49,51,46,52,50,53,57,52,49,52,52,51,39,55,72,67,67,51,87,46,48,70,65,57,56,50,52,50,52,59,70,43,58,61,45,73,78,77,48,60,69,72,56,51,53,53,52,52,53,53,48,52,56,47,52,52,52,25,65,72,38,43,68,56,74,76,61,62,92,78,74,82,88,66,71,64,68,56,49,48,53,53,48,53,53,45,50,56,53,57,62,44,58,62,55,50,52,66,69,45,52,58,64,74,40,65,78,62,66,56,51,74,69,43,63,65,49,52,60,50,48,58,49,49,38,56,73,70,66,70,42,74,67,56,56,55,56,49,50,51,51,53,37,50,74,70,74,45,66,95,78,68,76,82,81,126

Sequence (196 aa):
MIDLLQALLTPLIAVLTTLIAYQQYRLRRDEKALIMYDRRLKVYNQVVSVLHKVRASQPMCMQDALDWTHSLTEADFLFGTEVRELISEIYGSLLEWVRLTEPYKIRGEEMRFEVDEWSLKCVDVVDDFESFAYPIEQVFSPYLHPDGASIWKRRKSLKKLKKILKEVGLDEKSKTQEDEKRLRAKGIDPNQEITF